Protein 3U80 (pdb70)

Structure (mmCIF, N/CA/C/O backbone):
data_3U80
#
_entry.id   3U80
#
_cell.length_a   44.004
_cell.length_b   72.684
_cell.length_c   81.713
_cell.angle_alpha   90.00
_cell.angle_beta   90.00
_cell.angle_gamma   90.00
#
_symmetry.space_group_name_H-M   'P 21 21 21'
#
loop_
_entity.id
_entity.type
_entity.pdbx_description
1 polymer '3-dehydroquinate dehydratase, type II'
2 water water
#
loop_
_atom_site.group_PDB
_atom_site.id
_atom_site.type_symbol
_atom_site.label_atom_id
_atom_site.label_alt_id
_atom_site.label_comp_id
_atom_site.label_asym_id
_atom_site.label_entity_id
_atom_site.label_seq_id
_atom_site.pdbx_PDB_ins_code
_atom_site.Cartn_x
_atom_site.Cartn_y
_atom_site.Cartn_z
_atom_site.occupancy
_atom_site.B_iso_or_equiv
_atom_site.auth_seq_id
_atom_site.auth_comp_id
_atom_site.auth_asym_id
_atom_site.auth_atom_id
_atom_site.pdbx_PDB_model_num
ATOM 1 N N . MET A 1 4 ? 16.599 60.840 18.331 1.00 43.35 1 MET A N 1
ATOM 2 C CA . MET A 1 4 ? 15.357 60.021 18.313 1.00 36.16 1 MET A CA 1
ATOM 3 C C . MET A 1 4 ? 14.382 60.585 17.271 1.00 33.90 1 MET A C 1
ATOM 4 O O . MET A 1 4 ? 13.980 61.739 17.348 1.00 37.58 1 MET A O 1
ATOM 9 N N . THR A 1 5 ? 14.007 59.759 16.301 1.00 27.33 2 THR A N 1
ATOM 10 C CA . THR A 1 5 ? 13.053 60.151 15.245 1.00 27.24 2 THR A CA 1
ATOM 11 C C . THR A 1 5 ? 11.613 59.824 15.712 1.00 24.14 2 THR A C 1
ATOM 12 O O . THR A 1 5 ? 11.328 58.715 16.149 1.00 24.21 2 THR A O 1
ATOM 16 N N . LYS A 1 6 ? 10.716 60.7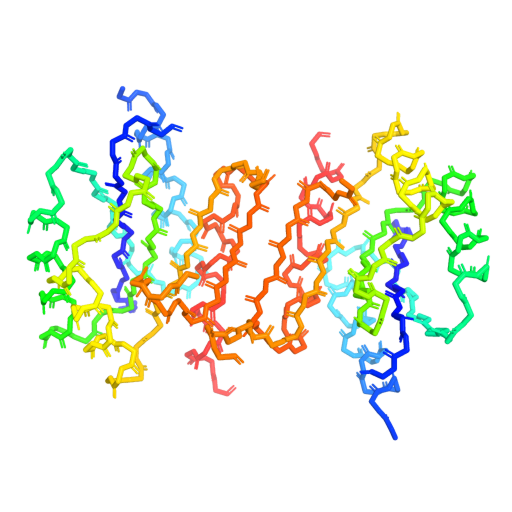95 15.622 1.00 24.24 3 LYS A N 1
ATOM 17 C CA . LYS A 1 6 ? 9.334 60.577 16.026 1.00 23.21 3 LYS A CA 1
ATOM 18 C C . LYS A 1 6 ? 8.596 59.714 14.997 1.00 20.99 3 LYS A C 1
ATOM 19 O O . LYS A 1 6 ? 8.683 59.954 13.806 1.00 21.36 3 LYS A O 1
ATOM 25 N N . VAL A 1 7 ? 7.862 58.726 15.503 1.00 19.99 4 VAL A N 1
ATOM 26 C CA . VAL A 1 7 ? 7.021 57.819 14.696 1.00 19.20 4 VAL A CA 1
ATOM 27 C C . VAL A 1 7 ? 5.683 57.689 15.402 1.00 19.34 4 VAL A C 1
ATOM 28 O O . VAL A 1 7 ? 5.638 57.616 16.637 1.00 20.39 4 VAL A O 1
ATOM 32 N N . ILE A 1 8 ? 4.588 57.719 14.638 1.00 17.91 5 ILE A N 1
ATOM 33 C CA A ILE A 1 8 ? 3.263 57.577 15.217 0.70 18.36 5 ILE A CA 1
ATOM 34 C CA B ILE A 1 8 ? 3.257 57.584 15.204 0.30 17.81 5 ILE A CA 1
ATOM 35 C C . ILE A 1 8 ? 2.643 56.241 14.799 1.00 17.88 5 ILE A C 1
ATOM 36 O O . ILE A 1 8 ? 2.727 55.829 13.636 1.00 18.32 5 ILE A O 1
ATOM 45 N N . VAL A 1 9 ? 2.057 55.554 15.772 1.00 17.40 6 VAL A N 1
ATOM 46 C CA . VAL A 1 9 ? 1.348 54.291 15.543 1.00 16.79 6 VAL A CA 1
ATOM 47 C C . VAL A 1 9 ? -0.120 54.626 15.745 1.00 17.99 6 VAL A C 1
ATOM 48 O O . VAL A 1 9 ? -0.513 55.117 16.806 1.00 19.63 6 VAL A O 1
ATOM 52 N N . VAL A 1 10 ? -0.914 54.429 14.705 1.00 16.80 7 VAL A N 1
ATOM 53 C CA . VAL A 1 10 ? -2.345 54.735 14.766 1.00 16.75 7 VAL A CA 1
ATOM 54 C C . VAL A 1 10 ? -3.173 53.448 14.560 1.00 17.23 7 VAL A C 1
ATOM 55 O O . VAL A 1 10 ? -2.947 52.648 13.651 1.00 17.20 7 VAL A O 1
ATOM 59 N N . ASN A 1 11 ? -4.136 53.243 15.456 1.00 17.55 8 ASN A N 1
ATOM 60 C CA . ASN A 1 11 ? -4.981 52.082 15.438 1.00 18.24 8 ASN A CA 1
ATOM 61 C C . ASN A 1 11 ? -6.445 52.447 15.335 1.00 17.99 8 ASN A C 1
ATOM 62 O O . ASN A 1 11 ? -6.887 53.450 15.897 1.00 18.92 8 ASN A O 1
ATOM 67 N N . GLY A 1 12 ? -7.168 51.629 14.587 1.00 18.35 9 GLY A N 1
ATOM 68 C CA . GLY A 1 12 ? -8.614 51.705 14.491 1.00 18.96 9 GLY A CA 1
ATOM 69 C C . GLY A 1 12 ? -9.246 51.038 15.702 1.00 21.87 9 GLY A C 1
ATOM 70 O O . GLY A 1 12 ? -8.576 50.655 16.652 1.00 22.71 9 GLY A O 1
ATOM 71 N N . PRO A 1 13 ? -10.550 50.861 15.650 1.00 24.67 10 PRO A N 1
ATOM 72 C CA . PRO A 1 13 ? -11.288 50.289 16.779 1.00 26.69 10 PRO A CA 1
ATOM 73 C C . PRO A 1 13 ? -11.186 48.779 16.926 1.00 25.92 10 PRO A C 1
ATOM 74 O O . PRO A 1 13 ? -10.958 48.074 15.945 1.00 26.29 10 PRO A O 1
ATOM 78 N N . ASN A 1 14 ? -11.337 48.299 18.164 1.00 28.29 11 ASN A N 1
ATOM 79 C CA . ASN A 1 14 ? -11.392 46.865 18.471 1.00 34.34 11 ASN A CA 1
ATOM 80 C C . ASN A 1 14 ? -10.194 46.023 18.029 1.00 35.29 11 ASN A C 1
ATOM 81 O O . ASN A 1 14 ? -10.355 45.099 17.227 1.00 35.34 11 ASN A O 1
ATOM 86 N N . LEU A 1 15 ? -9.010 46.333 18.560 1.00 36.92 12 LEU A N 1
ATOM 87 C CA . LEU A 1 15 ? -7.792 45.564 18.253 1.00 42.80 12 LEU A CA 1
ATOM 88 C C . LEU A 1 15 ? -7.967 44.077 18.567 1.00 45.75 12 LEU A C 1
ATOM 89 O O . LEU A 1 15 ? -7.634 43.225 17.743 1.00 45.86 12 LEU A O 1
ATOM 94 N N . ARG A 1 28 ? -8.639 48.193 27.433 1.00 46.45 25 ARG A N 1
ATOM 95 C CA . ARG A 1 28 ? -7.550 49.109 27.736 1.00 43.49 25 ARG A CA 1
ATOM 96 C C . ARG A 1 28 ? -6.223 48.402 27.948 1.00 40.95 25 ARG A C 1
ATOM 97 O O . ARG A 1 28 ? -5.178 48.923 27.562 1.00 36.55 25 ARG A O 1
ATOM 105 N N . GLN A 1 29 ? -6.268 47.250 28.615 1.00 45.68 26 GLN A N 1
ATOM 106 C CA . GLN A 1 29 ? -5.062 46.479 28.926 1.00 45.14 26 GLN A CA 1
ATOM 107 C C . GLN A 1 29 ? -4.218 46.179 27.699 1.00 40.04 26 GLN A C 1
ATOM 108 O O . GLN A 1 29 ? -2.998 46.332 27.749 1.00 37.06 26 GLN A O 1
ATOM 114 N N . ASP A 1 30 ? -4.866 45.750 26.615 1.00 38.94 27 ASP A N 1
ATOM 115 C CA . ASP A 1 30 ? -4.163 45.423 25.365 1.00 38.28 27 ASP A CA 1
ATOM 116 C C . ASP A 1 30 ? -3.498 46.643 24.763 1.00 32.30 27 ASP A C 1
ATOM 117 O O . ASP A 1 30 ? -2.339 46.574 24.345 1.00 30.13 27 ASP A O 1
ATOM 122 N N . LEU A 1 31 ? -4.228 47.755 24.696 1.00 29.73 28 LEU A N 1
ATOM 123 C CA . LEU A 1 31 ? -3.650 48.974 24.132 1.00 26.97 28 LEU A CA 1
ATOM 124 C C . LEU A 1 31 ? -2.502 49.455 25.024 1.00 26.48 28 LEU A C 1
ATOM 125 O O . LEU A 1 31 ? -1.479 49.926 24.528 1.00 24.02 28 LEU A O 1
ATOM 130 N N . ASP A 1 32 ? -2.673 49.377 26.352 1.00 26.47 29 ASP A N 1
ATOM 131 C CA . ASP A 1 32 ? -1.598 49.796 27.244 1.00 26.93 29 ASP A CA 1
ATOM 132 C C . ASP A 1 32 ? -0.330 48.958 27.018 1.00 25.50 29 ASP A C 1
ATOM 133 O O . ASP A 1 32 ? 0.780 49.476 27.049 1.00 25.64 29 ASP A O 1
ATOM 138 N N . THR A 1 33 ? -0.503 47.655 26.852 1.00 26.59 30 THR A N 1
ATOM 139 C CA . THR A 1 33 ? 0.616 46.751 26.597 1.00 26.73 30 THR A CA 1
ATOM 140 C C . THR A 1 33 ? 1.283 47.102 25.272 1.00 24.44 30 THR A C 1
ATOM 141 O O . THR A 1 33 ? 2.507 47.179 25.177 1.00 25.35 30 THR A O 1
ATOM 145 N N . LEU A 1 34 ? 0.470 47.330 24.256 1.00 25.35 31 LEU A N 1
ATOM 146 C CA . LEU A 1 34 ? 1.007 47.691 22.949 1.00 22.63 31 LEU A CA 1
ATOM 147 C C . LEU A 1 34 ? 1.791 48.987 23.045 1.00 22.59 31 LEU A C 1
ATOM 148 O O . LEU A 1 34 ? 2.869 49.128 22.472 1.00 21.81 31 LEU A O 1
ATOM 153 N N . ARG A 1 35 ? 1.242 49.966 23.755 1.00 21.95 32 ARG A N 1
ATOM 154 C CA . ARG A 1 35 ? 1.879 51.253 23.858 1.00 23.18 32 ARG A CA 1
ATOM 155 C C . ARG A 1 35 ? 3.262 51.137 24.507 1.00 22.82 32 ARG A C 1
ATOM 156 O O . ARG A 1 35 ? 4.224 51.749 24.032 1.00 24.00 32 ARG A O 1
ATOM 164 N N . LYS A 1 36 ? 3.347 50.398 25.604 1.00 24.78 33 LYS A N 1
ATOM 165 C CA . LYS A 1 36 ? 4.619 50.188 26.296 1.00 27.88 33 LYS A CA 1
ATOM 166 C C . LYS A 1 36 ? 5.619 49.463 25.421 1.00 27.01 33 LYS A C 1
ATOM 167 O O . LYS A 1 36 ? 6.768 49.880 25.319 1.00 29.62 33 LYS A O 1
ATOM 173 N N . LEU A 1 37 ? 5.174 48.398 24.776 1.00 25.84 34 LEU A N 1
ATOM 174 C CA . LEU A 1 37 ? 6.052 47.662 23.861 1.00 25.23 34 LEU A CA 1
ATOM 175 C C . LEU A 1 37 ? 6.574 48.554 22.748 1.00 24.34 34 LEU A C 1
ATOM 176 O O . LEU A 1 37 ? 7.756 48.535 22.442 1.00 26.15 34 LEU A O 1
ATOM 181 N N . CYS A 1 38 ? 5.698 49.322 22.104 1.00 23.46 35 CYS A N 1
ATOM 182 C CA . CYS A 1 38 ? 6.138 50.204 21.011 1.00 23.58 35 CYS A CA 1
ATOM 183 C C . CYS A 1 38 ? 7.131 51.244 21.514 1.00 24.05 35 CYS A C 1
ATOM 184 O O . CYS A 1 38 ? 8.108 51.570 20.840 1.00 26.00 35 CYS A O 1
ATOM 187 N N . ALA A 1 39 ? 6.859 51.808 22.686 1.00 26.89 36 ALA A N 1
ATOM 188 C CA . ALA A 1 39 ? 7.777 52.768 23.258 1.00 28.04 36 ALA A CA 1
ATOM 189 C C . ALA A 1 39 ? 9.182 52.160 23.443 1.00 27.10 36 ALA A C 1
ATOM 190 O O . ALA A 1 39 ? 10.186 52.769 23.032 1.00 27.82 36 ALA A O 1
ATOM 192 N N . GLU A 1 40 ? 9.259 50.961 24.017 1.00 27.78 37 GLU A N 1
ATOM 193 C CA . GLU A 1 40 ? 10.553 50.316 24.276 1.00 29.32 37 GLU A CA 1
ATOM 194 C C . GLU A 1 40 ? 11.234 49.853 22.994 1.00 27.21 37 GLU A C 1
ATOM 195 O O . GLU A 1 40 ? 12.444 50.053 22.816 1.00 27.40 37 GLU A O 1
ATOM 201 N N . TRP A 1 41 ? 10.477 49.215 22.106 1.00 25.61 38 TRP A N 1
ATOM 202 C CA . TRP A 1 41 ? 11.044 48.808 20.830 1.00 24.52 38 TRP A CA 1
ATOM 203 C C . TRP A 1 41 ? 11.591 49.996 20.089 1.00 24.25 38 TRP A C 1
ATOM 204 O O . TRP A 1 41 ? 12.649 49.930 19.467 1.00 24.04 38 TRP A O 1
ATOM 215 N N . GLY A 1 42 ? 10.843 51.089 20.090 1.00 24.67 39 GLY A N 1
ATOM 216 C CA . GLY A 1 42 ? 11.261 52.304 19.407 1.00 27.00 39 GLY A CA 1
ATOM 217 C C . GLY A 1 42 ? 12.562 52.822 19.985 1.00 28.60 39 GLY A C 1
ATOM 218 O O . GLY A 1 42 ? 13.499 53.092 19.247 1.00 28.35 39 GLY A O 1
ATOM 219 N N . LYS A 1 43 ? 12.631 52.911 21.311 1.00 30.34 40 LYS A N 1
ATOM 220 C CA . LYS A 1 43 ? 13.832 53.394 21.993 1.00 32.75 40 LYS A CA 1
ATOM 221 C C . LYS A 1 43 ? 15.078 52.621 21.535 1.00 30.59 40 LYS A C 1
ATOM 222 O O . LYS A 1 43 ? 16.097 53.221 21.183 1.00 31.51 40 LYS A O 1
ATOM 228 N N . ASP A 1 44 ? 14.982 51.295 21.492 1.00 30.57 41 ASP A N 1
ATOM 229 C CA . ASP A 1 44 ? 16.114 50.473 21.069 1.00 30.90 41 ASP A CA 1
ATOM 230 C C . ASP A 1 44 ? 16.527 50.736 19.617 1.00 29.83 41 ASP A C 1
ATOM 231 O O . ASP A 1 44 ? 17.657 50.454 19.243 1.00 31.95 41 ASP A O 1
ATOM 236 N N . LEU A 1 45 ? 15.614 51.285 18.815 1.00 26.73 42 LEU A N 1
ATOM 237 C CA . LEU A 1 45 ? 15.877 51.582 17.407 1.00 26.08 42 LEU A CA 1
ATOM 238 C C . LEU A 1 45 ? 16.100 53.069 17.129 1.00 25.83 42 LEU A C 1
ATOM 239 O O . LEU A 1 45 ? 16.194 53.484 15.967 1.00 28.32 42 LEU A O 1
ATOM 244 N N . GLY A 1 46 ? 16.169 53.883 18.179 1.00 25.99 43 GLY A N 1
ATOM 245 C CA . GLY A 1 46 ? 16.341 55.328 18.024 1.00 25.69 43 GLY A CA 1
ATOM 246 C C . GLY A 1 46 ? 15.099 56.044 17.526 1.00 25.02 43 GLY A C 1
ATOM 247 O O . GLY A 1 46 ? 15.187 57.033 16.808 1.00 27.38 43 GLY A O 1
ATOM 248 N N . LEU A 1 47 ? 13.942 55.530 17.925 1.00 23.67 44 LEU A N 1
ATOM 249 C CA . LEU A 1 47 ? 12.670 56.088 17.517 1.00 23.13 44 LEU A CA 1
ATOM 250 C C . LEU A 1 47 ? 11.874 56.490 18.751 1.00 23.01 44 LEU A C 1
ATOM 251 O O . LEU A 1 47 ? 11.850 55.736 19.724 1.00 25.99 44 LEU A O 1
ATOM 256 N N . GLU A 1 48 ? 11.227 57.651 18.696 1.00 23.38 45 GLU A N 1
ATOM 257 C CA . GLU A 1 48 ? 10.332 58.102 19.760 1.00 24.78 45 GLU A CA 1
ATOM 258 C C . GLU A 1 48 ? 8.931 57.761 19.257 1.00 21.76 45 GLU A C 1
ATOM 259 O O . GLU A 1 48 ? 8.418 58.453 18.381 1.00 23.15 45 GLU A O 1
ATOM 265 N N . VAL A 1 49 ? 8.328 56.726 19.838 1.00 21.73 46 VAL A N 1
ATOM 266 C CA . VAL A 1 49 ? 7.050 56.202 19.328 1.00 22.11 46 VAL A CA 1
ATOM 267 C C . VAL A 1 49 ? 5.855 56.485 20.202 1.00 23.29 46 VAL A C 1
ATOM 268 O O . VAL A 1 49 ? 5.859 56.133 21.383 1.00 26.46 46 VAL A O 1
ATOM 272 N N . GLU A 1 50 ? 4.839 57.104 19.605 1.00 21.92 47 GLU A N 1
ATOM 273 C CA . GLU A 1 50 ? 3.579 57.392 20.278 1.00 24.45 47 GLU A CA 1
ATOM 274 C C . GLU A 1 50 ? 2.526 56.462 19.692 1.00 23.61 47 GLU A C 1
ATOM 275 O O . GLU A 1 50 ? 2.517 56.229 18.482 1.00 24.21 47 GLU A O 1
ATOM 281 N N . VAL A 1 51 ? 1.635 55.963 20.534 1.00 21.43 48 VAL A N 1
ATOM 282 C CA . VAL A 1 51 ? 0.576 55.050 20.091 1.00 20.91 48 VAL A CA 1
ATOM 283 C C . VAL A 1 51 ? -0.787 55.658 20.408 1.00 22.39 48 VAL A C 1
ATOM 284 O O . VAL A 1 51 ? -1.041 56.081 21.541 1.00 22.28 48 VAL A O 1
ATOM 288 N N . ARG A 1 52 ? -1.632 55.729 19.388 1.00 21.40 49 ARG A N 1
ATOM 289 C CA A ARG A 1 52 ? -2.970 56.271 19.521 0.70 23.93 49 ARG A CA 1
ATOM 290 C CA B ARG A 1 52 ? -2.974 56.286 19.502 0.30 22.38 49 ARG A CA 1
ATOM 291 C C . ARG A 1 52 ? -4.002 55.309 18.948 1.00 23.18 49 ARG A C 1
ATOM 292 O O . ARG A 1 52 ? -3.680 54.452 18.095 1.00 22.03 49 ARG A O 1
ATOM 307 N N . GLN A 1 53 ? -5.234 55.430 19.440 1.00 20.55 50 GLN A N 1
ATOM 308 C CA A GLN A 1 53 ? -6.344 54.620 18.949 0.70 19.38 50 GLN A CA 1
ATOM 309 C CA B GLN A 1 53 ? -6.340 54.613 18.963 0.30 19.45 50 GLN A CA 1
ATOM 310 C C . GLN A 1 53 ? -7.583 55.479 18.817 1.00 19.64 50 GLN A C 1
ATOM 311 O O . GLN A 1 53 ? -7.811 56.396 19.640 1.00 21.70 50 GLN A O 1
ATOM 322 N N . THR A 1 54 ? -8.360 55.210 17.775 1.00 19.30 51 THR A N 1
ATOM 323 C CA . THR A 1 54 ? -9.620 55.907 17.531 1.00 19.35 51 THR A CA 1
ATOM 324 C C . THR A 1 54 ? -10.676 55.015 16.912 1.00 21.38 51 THR A C 1
ATOM 325 O O . THR A 1 54 ? -10.353 54.058 16.179 1.00 21.74 51 THR A O 1
ATOM 329 N N A ASP A 1 55 ? -11.937 55.312 17.215 0.50 22.78 52 ASP A N 1
ATOM 330 N N B ASP A 1 55 ? -11.943 55.313 17.200 0.50 23.49 52 ASP A N 1
ATOM 331 C CA A ASP A 1 55 ? -13.052 54.612 16.605 0.50 24.38 52 ASP A CA 1
ATOM 332 C CA B ASP A 1 55 ? -13.046 54.600 16.570 0.50 25.64 52 ASP A CA 1
ATOM 333 C C A ASP A 1 55 ? -13.591 55.429 15.419 0.50 24.22 52 ASP A C 1
ATOM 334 C C B ASP A 1 55 ? -13.613 55.445 15.424 0.50 24.97 52 ASP A C 1
ATOM 335 O O A ASP A 1 55 ? -14.501 54.985 14.718 0.50 25.47 52 ASP A O 1
ATOM 336 O O B ASP A 1 55 ? -14.572 55.044 14.763 0.50 26.05 52 ASP A O 1
ATOM 345 N N . ASP A 1 56 ? -13.023 56.615 15.195 1.00 23.12 53 ASP A N 1
ATOM 346 C CA . ASP A 1 56 ? -13.489 57.535 14.159 1.00 24.49 53 ASP A CA 1
ATOM 347 C C . ASP A 1 56 ? -12.480 57.665 13.038 1.00 22.25 53 ASP A C 1
ATOM 348 O O . ASP A 1 56 ? -11.408 58.212 13.223 1.00 20.80 53 ASP A O 1
ATOM 353 N N . GLU A 1 57 ? -12.854 57.221 11.851 1.00 21.12 54 GLU A N 1
ATOM 354 C CA A GLU A 1 57 ? -11.937 57.270 10.717 0.50 20.89 54 GLU A CA 1
ATOM 355 C CA B GLU A 1 57 ? -11.936 57.243 10.724 0.50 21.12 54 GLU A CA 1
ATOM 356 C C . GLU A 1 57 ? -11.502 58.697 10.378 1.00 20.31 54 GLU A C 1
ATOM 357 O O . GLU A 1 57 ? -10.353 58.929 9.976 1.00 19.15 54 GLU A O 1
ATOM 368 N N . ALA A 1 58 ? -12.387 59.669 10.573 1.00 20.15 55 ALA A N 1
ATOM 369 C CA . ALA A 1 58 ? -12.055 61.064 10.311 1.00 19.76 55 ALA A CA 1
ATOM 370 C C . ALA A 1 58 ? -10.924 61.532 11.226 1.00 19.08 55 ALA A C 1
ATOM 371 O O . ALA A 1 58 ? -10.128 62.350 10.821 1.00 19.73 55 ALA A O 1
ATOM 373 N N . GLU A 1 59 ? -10.857 61.010 12.459 1.00 20.44 56 GLU A N 1
ATOM 374 C CA . GLU A 1 59 ? -9.762 61.347 13.382 1.00 19.86 56 GLU A CA 1
ATOM 375 C C . GLU A 1 59 ? -8.464 60.723 12.881 1.00 17.93 56 GLU A C 1
ATOM 376 O O . GLU A 1 59 ? -7.406 61.357 12.943 1.00 19.13 56 GLU A O 1
ATOM 382 N N . MET A 1 60 ? -8.539 59.495 12.357 1.00 18.11 57 MET A N 1
ATOM 383 C CA A MET A 1 60 ? -7.335 58.874 11.812 0.50 17.12 57 MET A CA 1
ATOM 384 C CA B MET A 1 60 ? -7.381 58.840 11.770 0.50 19.07 57 MET A CA 1
ATOM 385 C C . MET A 1 60 ? -6.854 59.705 10.617 1.00 17.48 57 MET A C 1
ATOM 386 O O . MET A 1 60 ? -5.671 59.896 10.450 1.00 17.33 57 MET A O 1
ATOM 395 N N . VAL A 1 61 ? -7.773 60.216 9.803 1.00 17.76 58 VAL A N 1
ATOM 396 C CA . VAL A 1 61 ? -7.402 61.087 8.692 1.00 18.11 58 VAL A CA 1
ATOM 397 C C . VAL A 1 61 ? -6.678 62.331 9.198 1.00 18.30 58 VAL A C 1
ATOM 398 O O . VAL A 1 61 ? -5.621 62.694 8.674 1.00 18.28 58 VAL A O 1
ATOM 402 N N . ARG A 1 62 ? -7.203 62.947 10.264 1.00 17.42 59 ARG A N 1
ATOM 403 C CA . ARG A 1 62 ? -6.548 64.117 10.850 1.00 19.45 59 ARG A CA 1
ATOM 404 C C . ARG A 1 62 ? -5.138 63.760 11.296 1.00 17.88 59 ARG A C 1
ATOM 405 O O . ARG A 1 62 ? -4.194 64.513 11.067 1.00 18.25 59 ARG A O 1
ATOM 413 N N . TRP A 1 63 ? -4.964 62.609 11.946 1.00 17.62 60 TRP A N 1
ATOM 414 C CA . TRP A 1 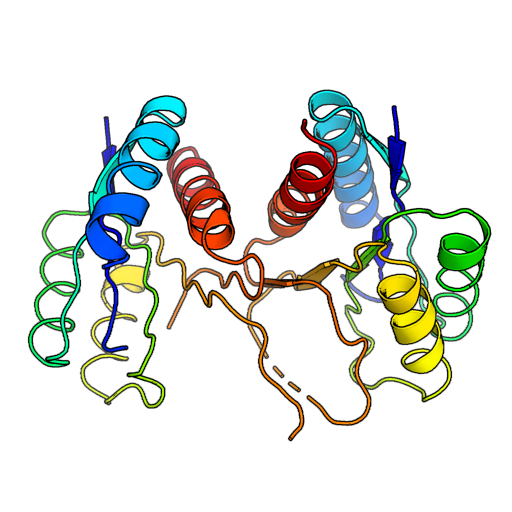63 ? -3.620 62.196 12.363 1.00 17.35 60 TRP A CA 1
ATOM 415 C C . TRP A 1 63 ? -2.667 61.999 11.206 1.00 16.57 60 TRP A C 1
ATOM 416 O O . TRP A 1 63 ? -1.483 62.305 11.305 1.00 18.16 60 TRP A O 1
ATOM 427 N N . MET A 1 64 ? -3.167 61.450 10.099 1.00 16.92 61 MET A N 1
ATOM 428 C CA A MET A 1 64 ? -2.324 61.250 8.914 0.70 17.09 61 MET A CA 1
ATOM 429 C CA B MET A 1 64 ? -2.365 61.246 8.884 0.30 16.54 61 MET A CA 1
ATOM 430 C C . MET A 1 64 ? -1.948 62.578 8.264 1.00 15.75 61 MET A C 1
ATOM 431 O O . MET A 1 64 ? -0.858 62.732 7.767 1.00 16.96 61 MET A O 1
ATOM 440 N N . HIS A 1 65 ? -2.866 63.540 8.289 1.00 16.30 62 HIS A N 1
ATOM 441 C CA . HIS A 1 65 ? -2.561 64.873 7.796 1.00 16.73 62 HIS A CA 1
ATOM 442 C C . HIS A 1 65 ? -1.449 65.465 8.650 1.00 17.18 62 HIS A C 1
ATOM 443 O O . HIS A 1 65 ? -0.476 66.027 8.127 1.00 18.64 62 HIS A O 1
ATOM 450 N N . GLN A 1 66 ? -1.578 65.343 9.976 1.00 18.59 63 GLN A N 1
ATOM 451 C CA . GLN A 1 66 ? -0.567 65.856 10.888 1.00 20.83 63 GLN A CA 1
ATOM 452 C C . GLN A 1 66 ? 0.796 65.193 10.623 1.00 19.45 63 GLN A C 1
ATOM 453 O O . GLN A 1 66 ? 1.832 65.847 10.632 1.00 19.79 63 GLN A O 1
ATOM 459 N N . ALA A 1 67 ? 0.777 63.887 10.370 1.00 17.71 64 ALA A N 1
ATOM 460 C CA . ALA A 1 67 ? 1.990 63.152 10.067 1.00 17.97 64 ALA A CA 1
ATOM 461 C C . ALA A 1 67 ? 2.626 63.677 8.787 1.00 17.75 64 ALA A C 1
ATOM 462 O O . ALA A 1 67 ? 3.830 63.851 8.722 1.00 19.40 64 ALA A O 1
ATOM 464 N N . ALA A 1 68 ? 1.830 63.927 7.757 1.00 18.42 65 ALA A N 1
ATOM 465 C CA . ALA A 1 68 ? 2.380 64.511 6.528 1.00 18.85 65 ALA A CA 1
ATOM 466 C C . ALA A 1 68 ? 2.977 65.905 6.792 1.00 20.97 65 ALA A C 1
ATOM 467 O O . ALA A 1 68 ? 4.057 66.227 6.275 1.00 22.44 65 ALA A O 1
ATOM 469 N N . ASP A 1 69 ? 2.291 66.695 7.621 1.00 21.69 66 ASP A N 1
ATOM 470 C CA . ASP A 1 69 ? 2.722 68.070 7.939 1.00 23.48 66 ASP A CA 1
ATOM 471 C C . ASP A 1 69 ? 4.042 68.061 8.699 1.00 24.22 66 ASP A C 1
ATOM 472 O O . ASP A 1 69 ? 4.975 68.827 8.360 1.00 25.17 66 ASP A O 1
ATOM 477 N N . GLU A 1 70 ? 4.121 67.176 9.701 1.00 22.72 67 GLU A N 1
ATOM 478 C CA . GLU A 1 70 ? 5.290 67.074 10.611 1.00 23.01 67 GLU A CA 1
ATOM 479 C C . GLU A 1 70 ? 6.421 66.150 10.122 1.00 22.68 67 GLU A C 1
ATOM 480 O O . GLU A 1 70 ? 7.489 66.075 10.753 1.00 22.89 67 GLU A O 1
ATOM 486 N N . LYS A 1 71 ? 6.189 65.463 8.997 1.00 21.40 68 LYS A N 1
ATOM 487 C CA . LYS A 1 71 ? 7.144 64.527 8.414 1.00 21.66 68 LYS A CA 1
ATOM 488 C C . LYS A 1 71 ? 7.417 63.361 9.364 1.00 19.52 68 LYS A C 1
ATOM 489 O O . LYS A 1 71 ? 8.571 63.001 9.621 1.00 21.05 68 LYS A O 1
ATOM 495 N N . THR A 1 72 ? 6.349 62.762 9.876 1.00 18.91 69 THR A N 1
ATOM 496 C CA A THR A 1 72 ? 6.432 61.662 10.810 0.70 18.91 69 THR A CA 1
ATOM 497 C CA B THR A 1 72 ? 6.509 61.623 10.792 0.30 17.78 69 THR A CA 1
ATOM 498 C C . THR A 1 72 ? 6.068 60.317 10.168 1.00 18.57 69 THR A C 1
ATOM 499 O O . THR A 1 72 ? 4.958 60.198 9.646 1.00 18.79 69 THR A O 1
ATOM 506 N N . PRO A 1 73 ? 6.985 59.323 10.180 1.00 17.21 70 PRO A N 1
ATOM 507 C CA . PRO A 1 73 ? 6.599 58.009 9.690 1.00 16.49 70 PRO A CA 1
ATOM 508 C C . PRO A 1 73 ? 5.406 57.502 10.487 1.00 16.52 70 PRO A C 1
ATOM 509 O O . PRO A 1 73 ? 5.254 57.815 11.692 1.00 17.12 70 PRO A O 1
ATOM 513 N N . VAL A 1 74 ? 4.575 56.711 9.817 1.00 15.08 71 VAL A N 1
ATOM 514 C CA . VAL A 1 74 ? 3.335 56.164 10.360 1.00 15.14 71 VAL A CA 1
ATOM 515 C C . VAL A 1 74 ? 3.288 54.644 10.320 1.00 16.14 71 VAL A C 1
ATOM 516 O O . VAL A 1 74 ? 3.723 54.015 9.332 1.00 16.41 71 VAL A O 1
ATOM 520 N N . VAL A 1 75 ? 2.816 54.055 11.411 1.00 15.72 72 VAL A N 1
ATOM 521 C CA . VAL A 1 75 ? 2.496 52.635 11.442 1.00 15.58 72 VAL A CA 1
ATOM 522 C C . VAL A 1 75 ? 0.987 52.601 11.690 1.00 16.74 72 VAL A C 1
ATOM 523 O O . VAL A 1 75 ? 0.510 53.169 12.675 1.00 18.98 72 VAL A O 1
ATOM 527 N N . MET A 1 76 ? 0.241 51.968 10.803 1.00 15.19 73 MET A N 1
ATOM 528 C CA . MET A 1 76 ? -1.231 51.937 10.911 1.00 16.44 73 MET A CA 1
ATOM 529 C C . MET A 1 76 ? -1.796 50.532 11.004 1.00 17.14 73 MET A C 1
ATOM 530 O O . MET A 1 76 ? -1.438 49.663 10.217 1.00 16.13 73 MET A O 1
ATOM 535 N N . ASN A 1 77 ? -2.647 50.297 12.012 1.00 16.74 74 ASN A N 1
ATOM 536 C CA . ASN A 1 77 ? -3.429 49.081 12.086 1.00 17.31 74 ASN A CA 1
ATOM 537 C C . ASN A 1 77 ? -4.872 49.522 11.954 1.00 18.82 74 ASN A C 1
ATOM 538 O O . ASN A 1 77 ? -5.433 50.098 12.880 1.00 17.57 74 ASN A O 1
ATOM 543 N N . PRO A 1 78 ? -5.490 49.297 10.802 1.00 18.57 75 PRO A N 1
ATOM 544 C CA . PRO A 1 78 ? -6.886 49.770 10.615 1.00 19.74 75 PRO A CA 1
ATOM 545 C C . PRO A 1 78 ? -7.897 49.021 11.499 1.00 19.98 75 PRO A C 1
ATOM 546 O O . PRO A 1 78 ? -9.017 49.511 11.715 1.00 19.53 75 PRO A O 1
ATOM 550 N N . ALA A 1 79 ? -7.497 47.862 12.005 1.00 19.80 76 ALA A N 1
ATOM 551 C CA . ALA A 1 79 ? -8.296 47.108 12.971 1.00 21.05 76 ALA A CA 1
ATOM 552 C C . ALA A 1 79 ? -9.703 46.896 12.437 1.00 23.00 76 ALA A C 1
ATOM 553 O O . ALA A 1 79 ? -9.855 46.405 11.314 1.00 24.87 76 ALA A O 1
ATOM 555 N N . ALA A 1 80 ? -10.726 47.297 13.191 1.00 23.88 77 ALA A N 1
ATOM 556 C CA . ALA A 1 80 ? -12.094 47.036 12.776 1.00 27.79 77 ALA A CA 1
ATOM 557 C C . ALA A 1 80 ? -12.618 47.924 11.649 1.00 27.79 77 ALA A C 1
ATOM 558 O O . ALA A 1 80 ? -13.784 47.755 11.244 1.00 30.73 77 ALA A O 1
ATOM 560 N N . PHE A 1 81 ? -11.816 48.892 11.179 1.00 26.10 78 PHE A N 1
ATOM 561 C CA . PHE A 1 81 ? -12.172 49.662 9.994 1.00 30.38 78 PHE A CA 1
ATOM 562 C C . PHE A 1 81 ? -11.919 48.707 8.841 1.00 35.73 78 PHE A C 1
ATOM 563 O O . PHE A 1 81 ? -10.757 48.440 8.484 1.00 40.20 78 PHE A O 1
ATOM 571 N N . THR A 1 82 ? -12.995 48.212 8.261 1.00 33.69 79 THR A N 1
ATOM 572 C CA . THR A 1 82 ? -12.922 47.263 7.148 1.00 36.67 79 THR A CA 1
ATOM 573 C C . THR A 1 82 ? -12.921 47.960 5.777 1.00 34.75 79 THR A C 1
ATOM 574 O O . THR A 1 82 ? -12.354 47.435 4.809 1.00 36.47 79 THR A O 1
ATOM 578 N N . HIS A 1 83 ? -13.560 49.123 5.678 1.00 29.20 80 HIS A N 1
ATOM 579 C CA . HIS A 1 83 ? -13.475 49.862 4.426 1.00 25.76 80 HIS A CA 1
ATOM 580 C C . HIS A 1 83 ? -13.033 51.268 4.704 1.00 21.98 80 HIS A C 1
ATOM 581 O O . HIS A 1 83 ? -13.184 51.804 5.810 1.00 22.52 80 HIS A O 1
ATOM 588 N N . TYR A 1 84 ? -12.460 51.863 3.681 1.00 19.99 81 TYR A N 1
ATOM 589 C CA . TYR A 1 84 ? -11.823 53.143 3.799 1.00 20.64 81 TYR A CA 1
ATOM 590 C C . TYR A 1 84 ? -12.514 54.229 2.996 1.00 18.91 81 TYR A C 1
ATOM 591 O O . TYR A 1 84 ? -13.030 53.975 1.927 1.00 18.90 81 TYR A O 1
ATOM 600 N N . SER A 1 85 ? -12.486 55.433 3.536 1.00 16.53 82 SER A N 1
ATOM 601 C CA . SER A 1 85 ? -12.990 56.605 2.849 1.00 16.05 82 SER A CA 1
ATOM 602 C C . SER A 1 85 ? -11.951 57.106 1.843 1.00 15.39 82 SER A C 1
ATOM 603 O O . SER A 1 85 ? -10.741 56.817 1.952 1.00 15.50 82 SER A O 1
ATOM 606 N N . TYR A 1 86 ? -12.408 57.869 0.842 1.00 14.58 83 TYR A N 1
ATOM 607 C CA . TYR A 1 86 ? -11.472 58.508 -0.056 1.00 14.32 83 TYR A CA 1
ATOM 608 C C . TYR A 1 86 ? -10.553 59.448 0.751 1.00 14.29 83 TYR A C 1
ATOM 609 O O . TYR A 1 86 ? -9.331 59.536 0.468 1.00 14.36 83 TYR A O 1
ATOM 618 N N . ALA A 1 87 ? -11.094 60.138 1.751 1.00 14.60 84 ALA A N 1
ATOM 619 C CA . ALA A 1 87 ? -10.266 61.016 2.566 1.00 14.21 84 ALA A CA 1
ATOM 620 C C . ALA A 1 87 ? -9.112 60.268 3.221 1.00 14.38 84 ALA A C 1
ATOM 621 O O . ALA A 1 87 ? -8.000 60.800 3.281 1.00 15.82 84 ALA A O 1
ATOM 623 N N . LEU A 1 88 ? -9.352 59.054 3.706 1.00 14.99 85 LEU A N 1
ATOM 624 C CA A LEU A 1 88 ? -8.275 58.246 4.301 0.50 15.26 85 LEU A CA 1
ATOM 625 C CA B LEU A 1 88 ? -8.256 58.278 4.309 0.50 14.96 85 LEU A CA 1
ATOM 626 C C . LEU A 1 88 ? -7.257 57.849 3.242 1.00 15.18 85 LEU A C 1
ATOM 627 O O . LEU A 1 88 ? -6.034 57.964 3.452 1.00 15.11 85 LEU A O 1
ATOM 636 N N . ALA A 1 89 ? -7.735 57.369 2.092 1.00 13.97 86 ALA A N 1
ATOM 637 C CA . ALA A 1 89 ? -6.837 56.977 1.019 1.00 15.11 86 ALA A CA 1
ATOM 638 C C . ALA A 1 89 ? -5.949 58.160 0.574 1.00 14.49 86 ALA A C 1
ATOM 639 O O . ALA A 1 89 ? -4.740 58.044 0.391 1.00 15.24 86 ALA A O 1
ATOM 641 N N . ASP A 1 90 ? -6.568 59.315 0.428 1.00 14.18 87 ASP A N 1
ATOM 642 C CA . ASP A 1 90 ? -5.868 60.525 0.053 1.00 14.50 87 ASP A CA 1
ATOM 643 C C . ASP A 1 90 ? -4.821 60.899 1.088 1.00 14.15 87 ASP A C 1
ATOM 644 O O . ASP A 1 90 ? -3.705 61.263 0.750 1.00 15.15 87 ASP A O 1
ATOM 649 N N . ALA A 1 91 ? -5.176 60.821 2.359 1.00 15.14 88 ALA A N 1
ATOM 650 C CA . ALA A 1 91 ? -4.232 61.162 3.430 1.00 14.56 88 ALA A CA 1
ATOM 651 C C . ALA A 1 91 ? -3.039 60.213 3.375 1.00 14.62 88 ALA A C 1
ATOM 652 O O . ALA A 1 91 ? -1.890 60.627 3.573 1.00 15.30 88 ALA A O 1
ATOM 654 N N . ALA A 1 92 ? -3.296 58.946 3.116 1.00 14.34 89 ALA A N 1
ATOM 655 C CA . ALA A 1 92 ? -2.234 57.944 3.004 1.00 14.64 89 ALA A CA 1
ATOM 656 C C . ALA A 1 92 ? -1.322 58.259 1.818 1.00 15.58 89 ALA A C 1
ATOM 657 O O . ALA A 1 92 ? -0.074 58.186 1.946 1.00 15.55 89 ALA A O 1
ATOM 659 N N . HIS A 1 93 ? -1.905 58.597 0.661 1.00 16.23 90 HIS A N 1
ATOM 660 C CA . HIS A 1 93 ? -1.093 58.968 -0.506 1.00 16.65 90 HIS A CA 1
ATOM 661 C C . HIS A 1 93 ? -0.237 60.152 -0.175 1.00 16.21 90 HIS A C 1
ATOM 662 O O . HIS A 1 93 ? 0.931 60.210 -0.573 1.00 17.38 90 HIS A O 1
ATOM 669 N N . MET A 1 94 ? -0.767 61.125 0.565 1.00 16.17 91 MET A N 1
ATOM 670 C CA . MET A 1 94 ? 0.046 62.301 0.870 1.00 16.12 91 MET A CA 1
ATOM 671 C C . MET A 1 94 ? 1.271 61.919 1.698 1.00 16.64 91 MET A C 1
ATOM 672 O O . MET A 1 94 ? 2.341 62.479 1.491 1.00 18.10 91 MET A O 1
ATOM 677 N N . VAL A 1 95 ? 1.095 60.995 2.643 1.00 15.45 92 VAL A N 1
ATOM 678 C CA . VAL A 1 95 ? 2.203 60.538 3.504 1.00 15.00 92 VAL A CA 1
ATOM 679 C C . VAL A 1 95 ? 3.281 59.854 2.641 1.00 15.44 92 VAL A C 1
ATOM 680 O O . VAL A 1 95 ? 4.473 60.235 2.684 1.00 16.07 92 VAL A O 1
ATOM 684 N N . ILE A 1 96 ? 2.887 58.869 1.853 1.00 16.36 93 ILE A N 1
ATOM 685 C CA . ILE A 1 96 ? 3.882 58.146 1.052 1.00 16.90 93 ILE A CA 1
ATOM 686 C C . ILE A 1 96 ? 4.492 59.020 -0.048 1.00 16.46 93 ILE A C 1
ATOM 687 O O . ILE A 1 96 ? 5.670 58.843 -0.384 1.00 16.21 93 ILE A O 1
ATOM 692 N N . ASP A 1 97 ? 3.733 59.986 -0.574 1.00 16.50 94 ASP A N 1
ATOM 693 C CA . ASP A 1 97 ? 4.275 60.879 -1.597 1.00 17.04 94 ASP A CA 1
ATOM 694 C C . ASP A 1 97 ? 5.380 61.799 -1.047 1.00 18.44 94 ASP A C 1
ATOM 695 O O . ASP A 1 97 ? 6.186 62.330 -1.826 1.00 20.46 94 ASP A O 1
ATOM 700 N N . GLU A 1 98 ? 5.393 62.018 0.270 1.00 17.37 95 GLU A N 1
ATOM 701 C CA . GLU A 1 98 ? 6.459 62.758 0.962 1.00 18.33 95 GLU A CA 1
ATOM 702 C C . GLU A 1 98 ? 7.650 61.836 1.321 1.00 16.81 95 GLU A C 1
ATOM 703 O O . GLU A 1 98 ? 8.559 62.240 2.038 1.00 17.60 95 GLU A O 1
ATOM 709 N N . ASN A 1 99 ? 7.660 60.612 0.789 1.00 17.43 96 ASN A N 1
ATOM 710 C CA . ASN A 1 99 ? 8.690 59.610 1.106 1.00 17.30 96 ASN A CA 1
ATOM 711 C C . ASN A 1 99 ? 8.750 59.281 2.592 1.00 17.56 96 ASN A C 1
ATOM 712 O O . ASN A 1 99 ? 9.810 59.027 3.168 1.00 17.91 96 ASN A O 1
ATOM 717 N N . LEU A 1 100 ? 7.582 59.306 3.211 1.00 16.33 97 LEU A N 1
ATOM 718 C CA . LEU A 1 100 ? 7.411 58.884 4.600 1.00 15.87 97 LEU A CA 1
ATOM 719 C C . LEU A 1 100 ? 6.811 57.480 4.581 1.00 16.96 97 LEU A C 1
ATOM 720 O O . LEU A 1 100 ? 5.863 57.214 3.840 1.00 17.60 97 LEU A O 1
ATOM 725 N N . PRO A 1 101 ? 7.359 56.557 5.374 1.00 16.33 98 PRO A N 1
ATOM 726 C CA . PRO A 1 101 ? 6.735 55.248 5.408 1.00 16.39 98 PRO A CA 1
ATOM 727 C C . PRO A 1 101 ? 5.381 55.241 6.074 1.00 15.93 98 PRO A C 1
ATOM 728 O O . PRO A 1 101 ? 5.164 55.996 7.030 1.00 16.71 98 PRO A O 1
ATOM 732 N N . LEU A 1 102 ? 4.472 54.471 5.486 1.00 14.64 99 LEU A N 1
ATOM 733 C CA A LEU A 1 102 ? 3.152 54.194 6.034 0.50 15.60 99 LEU A CA 1
ATOM 734 C CA B LEU A 1 102 ? 3.168 54.202 6.070 0.50 14.69 99 LEU A CA 1
ATOM 735 C C . LEU A 1 102 ? 3.133 52.671 6.106 1.00 15.18 99 LEU A C 1
ATOM 736 O O . LEU A 1 102 ? 2.852 51.986 5.098 1.00 14.50 99 LEU A O 1
ATOM 745 N N . MET A 1 103 ? 3.450 52.133 7.274 1.00 14.06 100 MET A N 1
ATOM 746 C CA . MET A 1 103 ? 3.513 50.688 7.424 1.00 15.12 100 MET A CA 1
ATOM 747 C C . MET A 1 103 ? 2.174 50.197 7.874 1.00 16.83 100 MET A C 1
ATOM 748 O O . MET A 1 103 ? 1.596 50.793 8.781 1.00 18.87 100 MET A O 1
ATOM 753 N N . GLU A 1 104 ? 1.688 49.116 7.293 1.00 14.74 101 GLU A N 1
ATOM 754 C CA . GLU A 1 104 ? 0.393 48.583 7.704 1.00 15.86 101 GLU A CA 1
ATOM 755 C C . GLU A 1 104 ? 0.616 47.284 8.476 1.00 16.02 101 GLU A C 1
ATOM 756 O O . GLU A 1 104 ? 1.367 46.413 8.045 1.00 16.19 101 GLU A O 1
ATOM 762 N N . VAL A 1 105 ? -0.022 47.174 9.642 1.00 15.05 102 VAL A N 1
ATOM 763 C CA . VAL A 1 105 ? 0.093 46.002 10.489 1.00 15.68 102 VAL A CA 1
ATOM 764 C C . VAL A 1 105 ? -1.295 45.429 10.775 1.00 16.91 102 VAL A C 1
ATOM 765 O O . VAL A 1 105 ? -2.226 46.185 11.081 1.00 17.13 102 VAL A O 1
ATOM 769 N N . HIS A 1 106 ? -1.427 44.114 10.605 1.00 17.51 103 HIS A N 1
ATOM 770 C CA . HIS A 1 106 ? -2.647 43.378 10.966 1.00 19.21 103 HIS A CA 1
ATOM 771 C C . HIS A 1 106 ? -2.262 42.353 11.997 1.00 19.88 103 HIS A C 1
ATOM 772 O O . HIS A 1 106 ? -1.262 41.654 11.854 1.00 19.60 103 HIS A O 1
ATOM 779 N N . ILE A 1 107 ? -3.021 42.303 13.099 1.00 21.32 104 ILE A N 1
ATOM 780 C CA . ILE A 1 107 ? -2.756 41.363 14.180 1.00 23.44 104 ILE A CA 1
ATOM 781 C C . ILE A 1 107 ? -2.793 39.909 13.699 1.00 23.33 104 ILE A C 1
ATOM 782 O O . ILE A 1 107 ? -1.900 39.106 14.025 1.00 24.03 104 ILE A O 1
ATOM 787 N N . SER A 1 108 ? -3.814 39.602 12.915 1.00 24.73 105 SER A N 1
ATOM 788 C CA . SER A 1 108 ? -4.030 38.281 12.348 1.00 28.46 105 SER A CA 1
ATOM 789 C C . SER A 1 108 ? -3.880 38.324 10.822 1.00 29.85 105 SER A C 1
ATOM 790 O O . SER A 1 108 ? -3.752 39.389 10.228 1.00 34.52 105 SER A O 1
ATOM 793 N N . ASN A 1 109 ? -3.881 37.160 10.183 1.00 30.13 106 ASN A N 1
ATOM 794 C CA . ASN A 1 109 ? -3.776 37.111 8.729 1.00 32.02 106 ASN A CA 1
ATOM 795 C C . ASN A 1 109 ? -5.159 37.287 8.115 1.00 38.38 106 ASN A C 1
ATOM 796 O O . ASN A 1 109 ? -6.143 36.921 8.731 1.00 38.18 106 ASN A O 1
ATOM 801 N N . PRO A 1 110 ? -5.231 37.844 6.896 1.00 41.52 107 PRO A N 1
ATOM 802 C CA . PRO A 1 110 ? -6.523 38.021 6.231 1.00 47.59 107 PRO A CA 1
ATOM 803 C C . PRO A 1 110 ? -7.014 36.723 5.587 1.00 50.06 107 PRO A C 1
ATOM 804 O O . PRO A 1 110 ? -7.468 35.816 6.291 1.00 56.41 107 PRO A O 1
ATOM 808 N N . SER A 1 120 ? -6.899 46.554 -2.693 1.00 30.12 117 SER A N 1
ATOM 809 C CA . SER A 1 120 ? -8.195 47.148 -2.984 1.00 28.67 117 SER A CA 1
ATOM 810 C C . SER A 1 120 ? -8.024 48.464 -3.740 1.00 28.06 117 SER A C 1
ATOM 811 O O . SER A 1 120 ? -6.941 49.039 -3.734 1.00 27.65 117 SER A O 1
ATOM 814 N N . VAL A 1 121 ? -9.082 48.938 -4.408 1.00 24.13 118 VAL A N 1
ATOM 815 C CA . VAL A 1 121 ? -8.989 50.194 -5.172 1.00 22.09 118 VAL A CA 1
ATOM 816 C C . VAL A 1 121 ? -8.826 51.374 -4.209 1.00 21.54 118 VAL A C 1
ATOM 817 O O . VAL A 1 121 ? -7.874 52.148 -4.329 1.00 22.19 118 VAL A O 1
ATOM 821 N N . ILE A 1 122 ? -9.747 51.528 -3.262 1.00 20.22 119 ILE A N 1
ATOM 822 C CA . ILE A 1 122 ? -9.603 52.534 -2.228 1.00 20.25 119 ILE A CA 1
ATOM 823 C C . ILE A 1 122 ? -8.716 51.848 -1.177 1.00 23.87 119 ILE A C 1
ATOM 824 O O . ILE A 1 122 ? -9.093 50.834 -0.603 1.00 24.73 119 ILE A O 1
ATOM 829 N N . SER A 1 123 ? -7.500 52.346 -0.980 1.00 25.52 120 SER A N 1
ATOM 830 C CA . SER A 1 123 ? -6.602 51.666 -0.032 1.00 25.02 120 SER A CA 1
ATOM 831 C C . SER A 1 123 ? -5.590 52.658 0.456 1.00 24.11 120 SER A C 1
ATOM 832 O O . SER A 1 123 ? -5.377 53.645 -0.194 1.00 23.71 120 SER A O 1
ATOM 835 N N . PRO A 1 124 ? -4.930 52.352 1.580 1.00 25.63 121 PRO A N 1
ATOM 836 C CA . PRO A 1 124 ? -3.914 53.248 2.114 1.00 23.78 121 PRO A CA 1
ATOM 837 C C . PRO A 1 124 ? -2.533 53.098 1.456 1.00 24.47 121 PRO A C 1
ATOM 838 O O . PRO A 1 124 ? -1.553 53.611 1.996 1.00 25.04 121 PRO A O 1
ATOM 842 N N . VAL A 1 125 ? -2.450 52.400 0.327 1.00 22.80 122 VAL A N 1
ATOM 843 C CA . VAL A 1 125 ? -1.200 52.272 -0.438 1.00 23.33 122 VAL A CA 1
ATOM 844 C C . VAL A 1 125 ? 0.012 52.142 0.506 1.00 20.80 122 VAL A C 1
ATOM 845 O O . VAL A 1 125 ? 1.040 52.857 0.379 1.00 21.57 122 VAL A O 1
ATOM 849 N N . ALA A 1 126 ? -0.090 51.187 1.420 1.00 18.73 123 ALA A N 1
ATOM 850 C CA . ALA A 1 126 ? 0.949 51.013 2.427 1.00 16.09 123 ALA A CA 1
ATOM 851 C C . ALA A 1 126 ? 2.302 50.778 1.817 1.00 15.91 123 ALA A C 1
ATOM 852 O O . ALA A 1 126 ? 2.451 50.065 0.813 1.00 18.29 123 ALA A O 1
ATOM 854 N N . THR A 1 127 ? 3.288 51.359 2.456 1.00 14.34 124 THR A N 1
ATOM 855 C CA . THR A 1 127 ? 4.678 51.154 2.072 1.00 14.39 124 THR A CA 1
ATOM 856 C C . THR A 1 127 ? 5.050 49.685 2.146 1.00 14.89 124 THR A C 1
ATOM 857 O O . THR A 1 127 ? 5.775 49.155 1.302 1.00 14.32 124 THR A O 1
ATOM 861 N N . GLY A 1 128 ? 4.575 49.024 3.180 1.00 14.28 125 GLY A N 1
ATOM 862 C CA . GLY A 1 128 ? 4.770 47.600 3.372 1.00 15.11 125 GLY A CA 1
ATOM 863 C C . GLY A 1 128 ? 3.731 47.129 4.358 1.00 15.22 125 GLY A C 1
ATOM 864 O O . GLY A 1 128 ? 3.173 47.952 5.089 1.00 15.29 125 GLY A O 1
ATOM 865 N N . THR A 1 129 ? 3.500 45.831 4.400 1.00 15.01 126 THR A N 1
ATOM 866 C CA . THR A 1 129 ? 2.463 45.251 5.250 1.00 15.77 126 THR A CA 1
ATOM 867 C C . THR A 1 129 ? 2.977 44.034 6.004 1.00 16.50 126 THR A C 1
ATOM 868 O O . THR A 1 129 ? 3.678 43.176 5.419 1.00 16.78 126 THR A O 1
ATOM 872 N N . ILE A 1 130 ? 2.622 43.951 7.289 1.00 15.39 127 ILE A N 1
ATOM 873 C CA . ILE A 1 130 ? 3.009 42.846 8.151 1.00 16.79 127 ILE A CA 1
ATOM 874 C C . ILE A 1 130 ? 1.751 42.295 8.747 1.00 16.33 127 ILE A C 1
ATOM 875 O O . ILE A 1 130 ? 0.972 43.054 9.358 1.00 16.56 127 ILE A O 1
ATOM 880 N N . THR A 1 131 ? 1.519 40.999 8.571 1.00 16.02 128 THR A N 1
ATOM 881 C CA . THR A 1 131 ? 0.299 40.369 9.130 1.00 17.64 128 THR A CA 1
ATOM 882 C C . THR A 1 131 ? 0.590 39.112 9.933 1.00 18.98 128 THR A C 1
ATOM 883 O O . THR A 1 131 ? 1.582 38.413 9.711 1.00 19.44 128 THR A O 1
ATOM 887 N N . GLY A 1 132 ? -0.304 38.814 10.877 1.00 19.47 129 GLY A N 1
ATOM 888 C CA . GLY A 1 132 ? -0.262 37.554 11.623 1.00 21.04 129 GLY A CA 1
ATOM 889 C C . GLY A 1 132 ? 0.685 37.397 12.785 1.00 22.71 129 GLY A C 1
ATOM 890 O O . GLY A 1 132 ? 0.765 36.315 13.383 1.00 23.32 129 GLY A O 1
ATOM 891 N N . MET A 1 133 ? 1.371 38.466 13.152 1.00 22.10 130 MET A N 1
ATOM 892 C CA . MET A 1 133 ? 2.392 38.393 14.185 1.00 22.71 130 MET A CA 1
ATOM 893 C C . MET A 1 133 ? 1.968 38.986 15.502 1.00 23.58 130 MET A C 1
ATOM 894 O O . MET A 1 133 ? 2.789 39.133 16.405 1.00 23.58 130 MET A O 1
ATOM 899 N N . GLY A 1 134 ? 0.677 39.289 15.632 1.00 23.63 131 GLY A N 1
ATOM 900 C CA . GLY A 1 134 ? 0.158 39.910 16.848 1.00 24.11 131 GLY A CA 1
ATOM 901 C C . GLY A 1 134 ? 0.867 41.233 17.060 1.00 22.66 131 GLY A C 1
ATOM 902 O O . GLY A 1 134 ? 1.231 41.918 16.106 1.00 21.84 131 GLY A O 1
ATOM 903 N N . PHE A 1 135 ? 1.097 41.586 18.322 1.00 21.54 132 PHE A N 1
ATOM 904 C CA . PHE A 1 135 ? 1.784 42.825 18.629 1.00 21.19 132 PHE A CA 1
ATOM 905 C C . PHE A 1 135 ? 3.211 42.876 18.054 1.00 19.56 132 PHE A C 1
ATOM 906 O O . PHE A 1 135 ? 3.723 43.941 17.792 1.00 18.63 132 PHE A O 1
ATOM 914 N N . TYR A 1 136 ? 3.842 41.722 17.860 1.00 19.78 133 TYR A N 1
ATOM 915 C CA . TYR A 1 136 ? 5.217 41.683 17.347 1.00 19.37 133 TYR A CA 1
ATOM 916 C C . TYR A 1 136 ? 5.305 42.267 15.949 1.00 17.86 133 TYR A C 1
ATOM 917 O O . TYR A 1 136 ? 6.358 42.752 15.533 1.00 18.52 133 TYR A O 1
ATOM 926 N N . GLY A 1 137 ? 4.195 42.217 15.224 1.00 18.32 134 GLY A N 1
ATOM 927 C CA . GLY A 1 137 ? 4.136 42.827 13.901 1.00 17.38 134 GLY A CA 1
ATOM 928 C C . GLY A 1 137 ? 4.499 44.309 13.941 1.00 16.71 134 GLY A C 1
ATOM 929 O O . GLY A 1 137 ? 5.086 44.860 13.000 1.00 16.16 134 GLY A O 1
ATOM 930 N N . TYR A 1 138 ? 4.140 44.992 15.031 1.00 15.80 135 TYR A N 1
ATOM 931 C CA . TYR A 1 138 ? 4.469 46.388 15.178 1.00 14.91 135 TYR A CA 1
ATOM 932 C C . TYR A 1 138 ? 5.981 46.554 15.371 1.00 15.30 135 TYR A C 1
ATOM 933 O O . TYR A 1 138 ? 6.550 47.519 14.883 1.00 15.77 135 TYR A O 1
ATOM 942 N N . LYS A 1 139 ? 6.639 45.626 16.083 1.00 16.85 136 LYS A N 1
ATOM 943 C CA A LYS A 1 139 ? 8.090 45.703 16.242 0.70 18.05 136 LYS A CA 1
ATOM 944 C CA B LYS A 1 139 ? 8.081 45.711 16.243 0.30 17.60 136 LYS A CA 1
ATOM 945 C C . LYS A 1 139 ? 8.734 45.607 14.868 1.00 17.54 136 LYS A C 1
ATOM 946 O O . LYS A 1 139 ? 9.642 46.377 14.538 1.00 16.31 136 LYS A O 1
ATOM 957 N N . LEU A 1 140 ? 8.265 44.653 14.063 1.00 16.77 137 LEU A N 1
ATOM 958 C CA . LEU A 1 140 ? 8.802 44.475 12.714 1.00 15.99 137 LEU A CA 1
ATOM 959 C C . LEU A 1 140 ? 8.599 45.726 11.853 1.00 15.62 137 LEU A C 1
ATOM 960 O O . LEU A 1 140 ? 9.494 46.139 11.115 1.00 15.36 137 LEU A O 1
ATOM 965 N N . ALA A 1 141 ? 7.436 46.368 11.978 1.00 14.48 138 ALA A N 1
ATOM 966 C CA . ALA A 1 141 ? 7.178 47.602 11.239 1.00 14.20 138 ALA A CA 1
ATOM 967 C C . ALA A 1 141 ? 8.148 48.725 11.672 1.00 14.49 138 ALA A C 1
ATOM 968 O O . ALA A 1 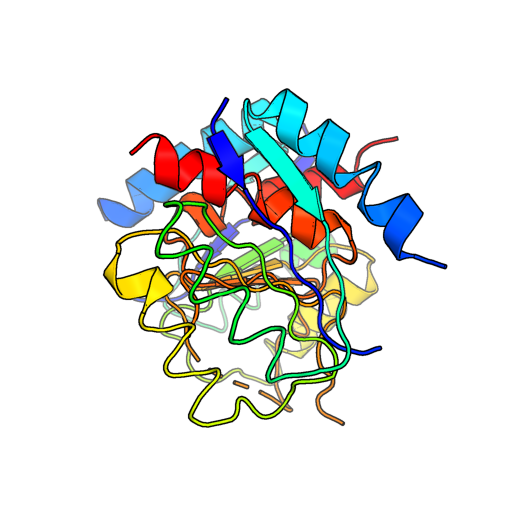141 ? 8.663 49.461 10.850 1.00 15.77 138 ALA A O 1
ATOM 970 N N . LEU A 1 142 ? 8.404 48.833 12.981 1.00 14.73 139 LEU A N 1
ATOM 971 C CA . LEU A 1 142 ? 9.325 49.820 13.489 1.00 15.73 139 LEU A CA 1
ATOM 972 C C . LEU A 1 142 ? 10.742 49.554 13.003 1.00 15.70 139 LEU A C 1
ATOM 973 O O . LEU A 1 142 ? 11.455 50.482 12.672 1.00 16.86 139 LEU A O 1
ATOM 978 N N . ASP A 1 143 ? 11.146 48.282 13.007 1.00 16.40 140 ASP A N 1
ATOM 979 C CA . ASP A 1 143 ? 12.460 47.893 12.497 1.00 17.53 140 ASP A CA 1
ATOM 980 C C . ASP A 1 143 ? 12.577 48.337 11.039 1.00 16.57 140 ASP A C 1
ATOM 981 O O . ASP A 1 143 ? 13.584 48.894 10.624 1.00 17.84 140 ASP A O 1
ATOM 986 N N . ALA A 1 144 ? 11.526 48.110 10.255 1.00 15.47 141 ALA A N 1
ATOM 987 C CA . ALA A 1 144 ? 11.539 48.516 8.848 1.00 15.32 141 ALA A CA 1
AT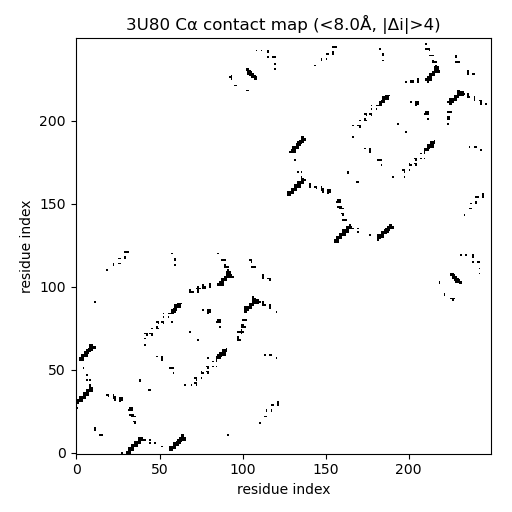OM 988 C C . ALA A 1 144 ? 11.729 50.017 8.690 1.00 15.20 141 ALA A C 1
ATOM 989 O O . ALA A 1 144 ? 12.433 50.474 7.802 1.00 16.10 141 ALA A O 1
ATOM 991 N N . VAL A 1 145 ? 11.085 50.804 9.541 1.00 15.18 142 VAL A N 1
ATOM 992 C CA . VAL A 1 145 ? 11.248 52.247 9.500 1.00 15.59 142 VAL A CA 1
ATOM 993 C C . VAL A 1 145 ? 12.686 52.644 9.886 1.00 17.13 142 VAL A C 1
ATOM 994 O O . VAL A 1 145 ? 13.325 53.431 9.200 1.00 17.82 142 VAL A O 1
ATOM 998 N N . ALA A 1 146 ? 13.178 52.123 10.997 1.00 17.92 143 ALA A N 1
ATOM 999 C CA . ALA A 1 146 ? 14.535 52.455 11.443 1.00 18.84 143 ALA A CA 1
ATOM 1000 C C . ALA A 1 146 ? 15.576 52.065 10.392 1.00 19.42 143 ALA A C 1
ATOM 1001 O O . ALA A 1 146 ? 16.593 52.769 10.187 1.00 20.46 143 ALA A O 1
ATOM 1003 N N . HIS A 1 147 ? 15.324 50.967 9.696 1.00 18.64 144 HIS A N 1
ATOM 1004 C CA . HIS A 1 147 ? 16.264 50.524 8.673 1.00 19.14 144 HIS A C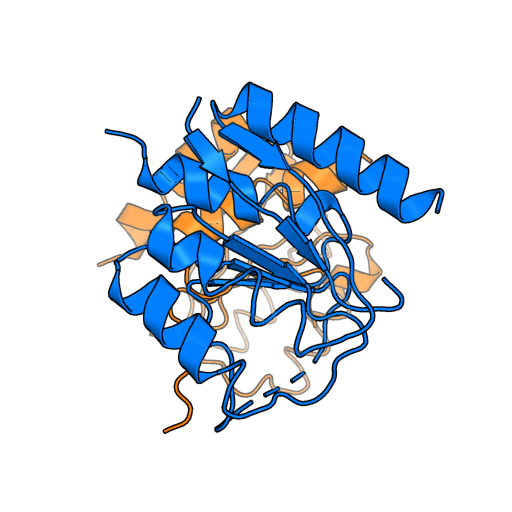A 1
ATOM 1005 C C . HIS A 1 147 ? 16.419 51.540 7.559 1.00 19.76 144 HIS A C 1
ATOM 1006 O O . HIS A 1 147 ? 17.535 51.756 7.046 1.00 21.86 144 HIS A O 1
ATOM 1013 N N . LEU A 1 148 ? 15.341 52.231 7.203 1.00 19.31 145 LEU A N 1
ATOM 1014 C CA . LEU A 1 148 ? 15.423 53.256 6.175 1.00 20.32 145 LEU A CA 1
ATOM 1015 C C . LEU A 1 148 ? 16.274 54.450 6.612 1.00 22.23 145 LEU A C 1
ATOM 1016 O O . LEU A 1 148 ? 16.839 55.156 5.766 1.00 24.93 145 LEU A O 1
ATOM 1021 N N . LEU A 1 149 ? 16.322 54.702 7.914 1.00 23.30 146 LEU A N 1
ATOM 1022 C CA . LEU A 1 149 ? 17.057 55.822 8.481 1.00 25.08 146 LEU A CA 1
ATOM 1023 C C . LEU A 1 149 ? 18.545 55.507 8.635 1.00 28.65 146 LEU A C 1
ATOM 1024 O O . LEU A 1 149 ? 19.337 56.405 8.926 1.00 31.32 146 LEU A O 1
ATOM 1029 N N . SER A 1 150 ? 18.925 54.245 8.437 1.00 30.43 147 SER A N 1
ATOM 1030 C CA . SER A 1 150 ? 20.316 53.845 8.577 1.00 33.07 147 SER A CA 1
ATOM 1031 C C . SER A 1 150 ? 21.146 54.339 7.392 1.00 35.49 147 SER A C 1
ATOM 1032 O O . SER A 1 150 ? 20.643 54.487 6.271 1.00 32.77 147 SER A O 1
ATOM 1035 N N . GLU A 1 151 ? 22.413 54.637 7.666 1.00 42.22 148 GLU A N 1
ATOM 1036 C CA . GLU A 1 151 ? 23.330 55.136 6.644 1.00 46.08 148 GLU A CA 1
ATOM 1037 C C . GLU A 1 151 ? 23.885 53.978 5.827 1.00 49.39 148 GLU A C 1
ATOM 1038 O O . GLU A 1 151 ? 23.718 52.816 6.208 1.00 47.73 148 GLU A O 1
ATOM 1045 N N . MET B 1 4 ? 22.038 26.652 17.825 1.00 56.23 1 MET B N 1
ATOM 1046 C CA . MET B 1 4 ? 21.961 27.208 16.444 1.00 56.66 1 MET B CA 1
ATOM 1047 C C . MET B 1 4 ? 20.849 26.458 15.690 1.00 50.91 1 MET B C 1
ATOM 1048 O O . MET B 1 4 ? 21.058 25.347 15.199 1.00 53.63 1 MET B O 1
ATOM 1053 N N . THR B 1 5 ? 19.664 27.060 15.624 1.00 45.27 2 THR B N 1
ATOM 1054 C CA . THR B 1 5 ? 18.516 26.432 14.971 1.00 40.27 2 THR B CA 1
ATOM 1055 C C . THR B 1 5 ? 18.622 26.585 13.459 1.00 34.75 2 THR B C 1
ATOM 1056 O O . THR B 1 5 ? 18.893 27.669 12.967 1.00 32.67 2 THR B O 1
ATOM 1060 N N . LYS B 1 6 ? 18.403 25.496 12.736 1.00 31.79 3 LYS B N 1
ATOM 1061 C CA . LYS B 1 6 ? 18.440 25.518 11.277 1.00 28.78 3 LYS B CA 1
ATOM 1062 C C . LYS B 1 6 ? 17.105 26.054 10.768 1.00 25.98 3 LYS B C 1
ATOM 1063 O O . LYS B 1 6 ? 16.063 25.586 11.190 1.00 24.05 3 LYS B O 1
ATOM 1069 N N . VAL B 1 7 ? 17.159 27.016 9.847 1.00 22.96 4 VAL B N 1
ATOM 1070 C CA . VAL B 1 7 ? 15.979 27.615 9.230 1.00 21.27 4 VAL B CA 1
ATOM 1071 C C . VAL B 1 7 ? 16.200 27.577 7.738 1.00 20.26 4 VAL B C 1
ATOM 1072 O O . VAL B 1 7 ? 17.324 27.790 7.277 1.00 21.47 4 VAL B O 1
ATOM 1076 N N . ILE B 1 8 ? 15.156 27.264 6.982 1.00 20.05 5 ILE B N 1
ATOM 1077 C CA A ILE B 1 8 ? 15.274 27.221 5.533 0.70 20.53 5 ILE B CA 1
ATOM 1078 C CA B ILE B 1 8 ? 15.236 27.197 5.535 0.30 19.95 5 ILE B CA 1
ATOM 1079 C C . ILE B 1 8 ? 14.460 28.358 4.906 1.00 19.89 5 ILE B C 1
ATOM 1080 O O . ILE B 1 8 ? 13.319 28.630 5.311 1.00 21.18 5 ILE B O 1
ATOM 1089 N N . VAL B 1 9 ? 15.075 29.030 3.935 1.00 18.70 6 VAL B N 1
ATOM 1090 C CA . VAL B 1 9 ? 14.437 30.103 3.177 1.00 18.77 6 VAL B CA 1
ATOM 1091 C C . VAL B 1 9 ? 14.266 29.468 1.804 1.00 19.92 6 VAL B C 1
ATOM 1092 O O . VAL B 1 9 ? 15.239 29.029 1.197 1.00 21.44 6 VAL B O 1
ATOM 1096 N N . VAL B 1 10 ? 13.037 29.368 1.340 1.00 18.67 7 VAL B N 1
ATOM 1097 C CA . VAL B 1 10 ? 12.731 28.724 0.065 1.00 19.49 7 VAL B CA 1
ATOM 1098 C C . VAL B 1 10 ? 12.039 29.706 -0.859 1.00 20.20 7 VAL B C 1
ATOM 1099 O O . VAL B 1 10 ? 11.124 30.419 -0.454 1.00 19.91 7 VAL B O 1
ATOM 1103 N N . ASN B 1 11 ? 12.494 29.731 -2.111 1.00 19.60 8 ASN B N 1
ATOM 1104 C CA A ASN B 1 11 ? 11.952 30.630 -3.105 0.70 20.66 8 ASN B CA 1
ATOM 1105 C CA B ASN B 1 11 ? 11.954 30.638 -3.116 0.30 20.04 8 ASN B CA 1
ATOM 1106 C C . ASN B 1 11 ? 11.398 29.882 -4.297 1.00 21.20 8 ASN B C 1
ATOM 1107 O O . ASN B 1 11 ? 11.977 28.910 -4.724 1.00 22.55 8 ASN B O 1
ATOM 1116 N N . GLY B 1 12 ? 10.267 30.364 -4.796 1.00 21.85 9 GLY B N 1
ATOM 1117 C CA . GLY B 1 12 ? 9.609 29.800 -5.965 1.00 25.08 9 GLY B CA 1
ATOM 1118 C C . GLY B 1 12 ? 10.239 30.381 -7.217 1.00 26.67 9 GLY B C 1
ATOM 1119 O O . GLY B 1 12 ? 11.303 31.002 -7.163 1.00 29.03 9 GLY B O 1
ATOM 1120 N N . PRO B 1 13 ? 9.573 30.201 -8.362 1.00 30.93 10 PRO B N 1
ATOM 1121 C CA . PRO B 1 13 ? 10.103 30.681 -9.626 1.00 32.61 10 PRO B CA 1
ATOM 1122 C C . PRO B 1 13 ? 9.995 32.192 -9.823 1.00 33.75 10 PRO B C 1
ATOM 1123 O O . PRO B 1 13 ? 9.062 32.811 -9.330 1.00 30.89 10 PRO B O 1
ATOM 1127 N N . ASN B 1 14 ? 10.946 32.757 -10.565 1.00 37.68 11 ASN B N 1
ATOM 1128 C CA . ASN B 1 14 ? 10.961 34.190 -10.891 1.00 43.35 11 ASN B CA 1
ATOM 1129 C C . ASN B 1 14 ? 11.004 35.095 -9.663 1.00 45.45 11 ASN B C 1
ATOM 1130 O O . ASN B 1 14 ? 10.355 36.143 -9.634 1.00 50.91 11 ASN B O 1
ATOM 1135 N N . GLN B 1 29 ? 22.984 36.547 -10.559 1.00 53.18 26 GLN B N 1
ATOM 1136 C CA . GLN B 1 29 ? 21.553 36.453 -10.243 1.00 49.33 26 GLN B CA 1
ATOM 1137 C C . GLN B 1 29 ? 21.351 36.596 -8.718 1.00 41.18 26 GLN B C 1
ATOM 1138 O O . GLN B 1 29 ? 22.307 36.468 -7.941 1.00 43.57 26 GLN B O 1
ATOM 1144 N N . ASP B 1 30 ? 20.117 36.871 -8.292 1.00 37.25 27 ASP B N 1
ATOM 1145 C CA . ASP B 1 30 ? 19.859 37.251 -6.900 1.00 32.10 27 ASP B CA 1
ATOM 1146 C C . ASP B 1 30 ? 20.068 36.238 -5.793 1.00 29.04 27 ASP B C 1
ATOM 1147 O O . ASP B 1 30 ? 20.195 36.636 -4.642 1.00 26.47 27 ASP B O 1
ATOM 1152 N N . LEU B 1 31 ? 20.064 34.943 -6.107 1.00 29.82 28 LEU B N 1
ATOM 1153 C CA . LEU B 1 31 ? 20.156 33.909 -5.062 1.00 29.16 28 LEU B CA 1
ATOM 1154 C C . LEU B 1 31 ? 21.426 34.016 -4.213 1.00 28.85 28 LEU B C 1
ATOM 1155 O O . LEU B 1 31 ? 21.348 33.915 -2.987 1.00 28.62 28 LEU B O 1
ATOM 1160 N N . ASP B 1 32 ? 22.577 34.217 -4.851 1.00 29.76 29 ASP B N 1
ATOM 1161 C CA . ASP B 1 32 ? 23.856 34.356 -4.119 1.00 32.09 29 ASP B CA 1
ATOM 1162 C C . ASP B 1 32 ? 23.827 35.554 -3.178 1.00 27.95 29 ASP B C 1
ATOM 1163 O O . ASP B 1 32 ? 24.298 35.477 -2.040 1.00 25.93 29 ASP B O 1
ATOM 1168 N N . THR B 1 33 ? 23.304 36.671 -3.676 1.00 27.39 30 THR B N 1
ATOM 1169 C CA . THR B 1 33 ? 23.163 37.887 -2.879 1.00 24.70 30 THR B CA 1
ATOM 1170 C C . THR B 1 33 ? 22.274 37.628 -1.672 1.00 23.13 30 THR B C 1
ATOM 1171 O O . THR B 1 33 ? 22.609 37.977 -0.539 1.00 22.29 30 THR B O 1
ATOM 1175 N N . LEU B 1 34 ? 21.121 37.013 -1.908 1.00 22.49 31 LEU B N 1
ATOM 1176 C CA . LEU B 1 34 ? 20.212 36.704 -0.820 1.00 23.34 31 LEU B CA 1
ATOM 1177 C C . LEU B 1 34 ? 20.839 35.731 0.189 1.00 24.33 31 LEU B C 1
ATOM 1178 O O . LEU B 1 34 ? 20.635 35.882 1.394 1.00 25.35 31 LEU B O 1
ATOM 1183 N N . ARG B 1 35 ? 21.555 34.715 -0.300 1.00 25.53 32 ARG B N 1
ATOM 1184 C CA . ARG B 1 35 ? 22.216 33.759 0.578 1.00 27.24 32 ARG B CA 1
ATOM 1185 C C . ARG B 1 35 ? 23.150 34.436 1.551 1.00 26.06 32 ARG B C 1
ATOM 1186 O O . ARG B 1 35 ? 23.133 34.118 2.735 1.00 25.89 32 ARG B O 1
ATOM 1194 N N A LYS B 1 36 ? 23.967 35.361 1.052 0.50 24.71 33 LYS B N 1
ATOM 1195 N N B LYS B 1 36 ? 23.964 35.363 1.056 0.50 24.48 33 LYS B N 1
ATOM 1196 C CA A LYS B 1 36 ? 24.924 36.072 1.893 0.50 26.29 33 LYS B CA 1
ATOM 1197 C CA B LYS B 1 36 ? 24.924 36.061 1.902 0.50 25.95 33 LYS B CA 1
ATOM 1198 C C A LYS B 1 36 ? 24.194 36.883 2.955 0.50 24.10 33 LYS B C 1
ATOM 1199 C C B LYS B 1 36 ? 24.215 36.911 2.950 0.50 23.98 33 LYS B C 1
ATOM 1200 O O A LYS B 1 36 ? 24.514 36.795 4.140 0.50 25.14 33 LYS B O 1
ATOM 1201 O O B LYS B 1 36 ? 24.585 36.891 4.122 0.50 25.25 33 LYS B O 1
ATOM 1212 N N . LEU B 1 37 ? 23.176 37.638 2.538 1.00 21.25 34 LEU B N 1
ATOM 1213 C CA . LEU B 1 37 ? 22.448 38.458 3.471 1.00 20.88 34 LEU B CA 1
ATOM 1214 C C . LEU B 1 37 ? 21.776 37.593 4.535 1.00 20.14 34 LEU B C 1
ATOM 1215 O O . LEU B 1 37 ? 21.820 37.912 5.723 1.00 20.20 34 LEU B O 1
ATOM 1220 N N . CYS B 1 38 ? 21.123 36.517 4.104 1.00 20.82 35 CYS B N 1
ATOM 1221 C CA . CYS B 1 38 ? 20.393 35.643 5.042 1.00 21.28 35 CYS B CA 1
ATOM 1222 C C . CYS B 1 38 ? 21.304 34.930 6.009 1.00 23.60 35 CYS B C 1
ATOM 1223 O O . CYS B 1 38 ? 20.951 34.763 7.177 1.00 24.99 35 CYS B O 1
ATOM 1226 N N . ALA B 1 39 ? 22.482 34.525 5.537 1.00 25.60 36 ALA B N 1
ATOM 1227 C CA . ALA B 1 39 ? 23.441 33.869 6.425 1.00 27.29 36 ALA B CA 1
ATOM 1228 C C . ALA B 1 39 ? 23.836 34.823 7.543 1.00 27.49 36 ALA B C 1
ATOM 1229 O O . ALA B 1 39 ? 23.813 34.444 8.719 1.00 28.57 36 ALA B O 1
ATOM 1231 N N . GLU B 1 40 ? 24.158 36.071 7.177 1.00 27.15 37 GLU B N 1
ATOM 1232 C CA . GLU B 1 40 ? 24.575 37.100 8.121 1.00 28.78 37 GLU B CA 1
ATOM 1233 C C . GLU B 1 40 ? 23.451 37.462 9.079 1.00 25.53 37 GLU B C 1
ATOM 1234 O O . GLU B 1 40 ? 23.664 37.571 10.2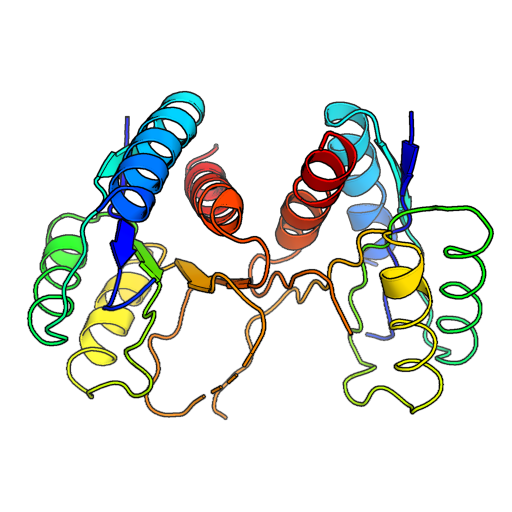76 1.00 27.42 37 GLU B O 1
ATOM 1240 N N . TRP B 1 41 ? 22.250 37.700 8.552 1.00 21.77 38 TRP B N 1
ATOM 1241 C CA . TRP B 1 41 ? 21.120 38.012 9.419 1.00 21.22 38 TRP B CA 1
ATOM 1242 C C . TRP B 1 41 ? 20.834 36.891 10.385 1.00 23.10 38 TRP B C 1
ATOM 1243 O O . TRP B 1 41 ? 20.517 37.133 11.536 1.00 25.42 38 TRP B O 1
ATOM 1254 N N . GLY B 1 42 ? 20.916 35.659 9.904 1.00 25.77 39 GLY B N 1
ATOM 1255 C CA . GLY B 1 42 ? 20.641 34.493 10.738 1.00 25.52 39 GLY B CA 1
ATOM 1256 C C . GLY B 1 42 ? 21.653 34.384 11.856 1.00 28.67 39 GLY B C 1
ATOM 1257 O O . GLY B 1 42 ? 21.280 34.173 13.035 1.00 28.00 39 GLY B O 1
ATOM 1258 N N . LYS B 1 43 ? 22.925 34.576 11.507 1.00 30.59 40 LYS B N 1
ATOM 1259 C CA . LYS B 1 43 ? 24.008 34.458 12.479 1.00 35.21 40 LYS B CA 1
ATOM 1260 C C . LYS B 1 43 ? 23.762 35.404 13.643 1.00 35.20 40 LYS B C 1
ATOM 1261 O O . LYS B 1 43 ? 23.978 35.044 14.794 1.00 36.04 40 LYS B O 1
ATOM 1267 N N . ASP B 1 44 ? 23.306 36.615 13.342 1.00 32.20 41 ASP B N 1
ATOM 1268 C CA . ASP B 1 44 ? 23.026 37.602 14.375 1.00 34.09 41 ASP B CA 1
ATOM 1269 C C . ASP B 1 44 ? 21.848 37.219 15.264 1.00 35.42 41 ASP B C 1
ATOM 1270 O O . ASP B 1 44 ? 21.730 37.714 16.381 1.00 36.74 41 ASP B O 1
ATOM 1275 N N . LEU B 1 45 ? 21.001 36.312 14.780 1.00 31.70 42 LEU B N 1
ATOM 1276 C CA . LEU B 1 45 ? 19.835 35.837 15.525 1.00 31.91 42 LEU B CA 1
ATOM 1277 C C . LEU B 1 45 ? 20.010 34.424 16.099 1.00 32.84 42 LEU B C 1
ATOM 1278 O O . LEU B 1 45 ? 19.064 33.852 16.651 1.00 36.00 42 LEU B O 1
ATOM 1283 N N . GLY B 1 46 ? 21.198 33.852 15.955 1.00 31.40 43 GLY B N 1
ATOM 1284 C CA . GLY B 1 46 ? 21.456 32.488 16.427 1.00 33.54 43 GLY B CA 1
ATOM 1285 C C . GLY B 1 46 ? 20.783 31.450 15.545 1.00 34.45 43 GLY B C 1
ATOM 1286 O O . GLY B 1 46 ? 20.457 30.351 16.001 1.00 36.14 43 GLY B O 1
ATOM 1287 N N . LEU B 1 47 ? 20.559 31.798 14.277 1.00 30.06 44 LEU B N 1
ATOM 1288 C CA . LEU B 1 47 ? 19.952 30.873 13.334 1.00 28.75 44 LEU B CA 1
ATOM 1289 C C . LEU B 1 47 ? 20.967 30.486 12.277 1.00 28.33 44 LEU B C 1
ATOM 1290 O O . LEU B 1 47 ? 21.805 31.306 11.886 1.00 28.08 44 LEU B O 1
ATOM 1295 N N . GLU B 1 48 ? 20.898 29.229 11.841 1.00 25.86 45 GLU B N 1
ATOM 1296 C CA . GLU B 1 48 ? 21.719 28.722 10.756 1.00 27.07 45 GLU B CA 1
ATOM 1297 C C . GLU B 1 48 ? 20.768 28.695 9.582 1.00 25.42 45 GLU B C 1
ATOM 1298 O O . GLU B 1 48 ? 19.869 27.867 9.538 1.00 27.19 45 GLU B O 1
ATOM 1304 N N . VAL B 1 49 ? 20.979 29.585 8.620 1.00 23.49 46 VAL B N 1
ATOM 1305 C CA . VAL B 1 49 ? 20.034 29.736 7.526 1.00 22.20 46 VAL B CA 1
ATOM 1306 C C . VAL B 1 49 ? 20.548 29.264 6.186 1.00 24.19 46 VAL B C 1
ATOM 1307 O O . VAL B 1 49 ? 21.630 29.656 5.742 1.00 28.23 46 VAL B O 1
ATOM 1311 N N . GLU B 1 50 ? 19.749 28.430 5.537 1.00 22.20 47 GLU B N 1
ATOM 1312 C CA . GLU B 1 50 ? 20.041 27.902 4.226 1.00 24.30 47 GLU B CA 1
ATOM 1313 C C . GLU B 1 50 ? 19.022 28.488 3.286 1.00 23.54 47 GLU B C 1
ATOM 1314 O O . GLU B 1 50 ? 17.850 28.557 3.631 1.00 23.26 47 GLU B O 1
ATOM 1320 N N . VAL B 1 51 ? 19.453 28.902 2.105 1.00 20.81 48 VAL B N 1
ATOM 1321 C CA . VAL B 1 51 ? 18.555 29.494 1.128 1.00 21.86 48 VAL B CA 1
ATOM 1322 C C . VAL B 1 51 ? 18.522 28.622 -0.110 1.00 22.09 48 VAL B C 1
ATOM 1323 O O . VAL B 1 51 ? 19.571 28.225 -0.628 1.00 23.74 48 VAL B O 1
ATOM 1327 N N . ARG B 1 52 ? 17.322 28.321 -0.584 1.00 21.02 49 ARG B N 1
ATOM 1328 C CA . ARG B 1 52 ? 17.140 27.500 -1.770 1.00 21.16 49 ARG B CA 1
ATOM 1329 C C . ARG B 1 52 ? 16.115 28.127 -2.706 1.00 21.19 49 ARG B C 1
ATOM 1330 O O . ARG B 1 52 ? 15.287 28.963 -2.296 1.00 20.90 49 ARG B O 1
ATOM 1338 N N . GLN B 1 53 ? 16.151 27.713 -3.965 1.00 20.60 50 GLN B N 1
ATOM 1339 C CA . GLN B 1 53 ? 15.206 28.194 -4.953 1.00 22.15 50 GLN B CA 1
ATOM 1340 C C . GLN B 1 53 ? 14.853 27.075 -5.888 1.00 22.59 50 GLN B C 1
ATOM 1341 O O . GLN B 1 53 ? 15.704 26.245 -6.228 1.00 23.07 50 GLN B O 1
ATOM 1347 N N . THR B 1 54 ? 13.586 27.039 -6.285 1.00 23.77 51 THR B N 1
ATOM 1348 C CA . THR B 1 54 ? 13.110 26.039 -7.238 1.00 25.63 51 THR B CA 1
ATOM 1349 C C . THR B 1 54 ? 11.962 26.562 -8.084 1.00 26.58 51 THR B C 1
ATOM 1350 O O . THR B 1 54 ? 11.166 27.400 -7.651 1.00 25.41 51 THR B O 1
ATOM 1354 N N . ASP B 1 55 ? 11.920 26.080 -9.318 1.00 26.66 52 ASP B N 1
ATOM 1355 C CA . ASP B 1 55 ? 10.850 26.382 -10.232 1.00 30.10 52 ASP B CA 1
ATOM 1356 C C . ASP B 1 55 ? 9.811 25.252 -10.209 1.00 31.83 52 ASP B C 1
ATOM 1357 O O . ASP B 1 55 ? 8.714 25.396 -10.758 1.00 33.51 52 ASP B O 1
ATOM 1362 N N . ASP B 1 56 ? 10.149 24.147 -9.547 1.00 29.04 53 ASP B N 1
ATOM 1363 C CA . ASP B 1 56 ? 9.308 22.943 -9.528 1.00 32.12 53 ASP B CA 1
ATOM 1364 C C . ASP B 1 56 ? 8.477 22.892 -8.254 1.00 30.60 53 ASP B C 1
ATOM 1365 O O . ASP B 1 56 ? 9.018 22.686 -7.159 1.00 29.39 53 ASP B O 1
ATOM 1370 N N . GLU B 1 57 ? 7.163 23.055 -8.386 1.00 32.06 54 GLU B N 1
ATOM 1371 C CA A GLU B 1 57 ? 6.281 23.056 -7.224 0.70 32.64 54 GLU B CA 1
ATOM 1372 C CA B GLU B 1 57 ? 6.286 23.054 -7.214 0.30 31.40 54 GLU B CA 1
ATOM 1373 C C . GLU B 1 57 ? 6.385 21.743 -6.446 1.00 31.48 54 GLU B C 1
ATOM 1374 O O . GLU B 1 57 ? 6.275 21.729 -5.217 1.00 28.54 54 GLU B O 1
ATOM 1385 N N . ALA B 1 58 ? 6.591 20.640 -7.169 1.00 29.62 55 ALA B N 1
ATOM 1386 C CA . ALA B 1 58 ? 6.716 19.333 -6.540 1.00 29.86 55 ALA B CA 1
ATOM 1387 C C . ALA B 1 58 ? 7.931 19.298 -5.617 1.00 27.32 55 ALA B C 1
ATOM 1388 O O . ALA B 1 58 ? 7.889 18.672 -4.557 1.00 25.38 55 ALA B O 1
ATOM 1390 N N . GLU B 1 59 ? 9.017 19.943 -6.037 1.00 26.48 56 GLU B N 1
ATOM 1391 C CA . GLU B 1 59 ? 10.223 20.026 -5.227 1.00 27.33 56 GLU B CA 1
ATOM 1392 C C . GLU B 1 59 ? 9.946 20.896 -4.004 1.00 24.46 56 GLU B C 1
ATOM 1393 O O . GLU B 1 59 ? 10.405 20.578 -2.888 1.00 24.26 56 GLU B O 1
ATOM 1399 N N . MET B 1 60 ? 9.247 22.012 -4.200 1.00 24.62 57 MET B N 1
ATOM 1400 C CA A MET B 1 60 ? 8.905 22.884 -3.080 0.80 23.75 57 MET B CA 1
ATOM 1401 C CA B MET B 1 60 ? 8.932 22.877 -3.059 0.20 23.92 57 MET B CA 1
ATOM 1402 C C . MET B 1 60 ? 8.103 22.082 -2.056 1.00 22.49 57 MET B C 1
ATOM 1403 O O . MET B 1 60 ? 8.327 22.184 -0.833 1.00 23.35 57 MET B O 1
ATOM 1412 N N . VAL B 1 61 ? 7.156 21.275 -2.556 1.00 23.49 58 VAL B N 1
ATOM 1413 C CA . VAL B 1 61 ? 6.344 20.427 -1.695 1.00 23.42 58 VAL B CA 1
ATOM 1414 C C . VAL B 1 61 ? 7.250 19.450 -0.930 1.00 23.42 58 VAL B C 1
ATOM 1415 O O . VAL B 1 61 ? 7.101 19.295 0.277 1.00 22.52 58 VAL B O 1
ATOM 1419 N N . ARG B 1 62 ? 8.212 18.830 -1.621 1.00 24.35 59 ARG B N 1
ATOM 1420 C CA . ARG B 1 62 ? 9.178 17.943 -0.954 1.00 22.76 59 ARG B CA 1
ATOM 1421 C C . ARG B 1 62 ? 9.954 18.687 0.159 1.00 24.12 59 ARG B C 1
ATOM 1422 O O . ARG B 1 62 ? 10.149 18.149 1.256 1.00 22.14 59 ARG B O 1
ATOM 1430 N N . TRP B 1 63 ? 10.398 19.889 -0.137 1.00 21.79 60 TRP B N 1
ATOM 1431 C CA . TRP B 1 63 ? 11.131 20.676 0.857 1.00 21.06 60 TRP B CA 1
ATOM 1432 C C . TRP B 1 63 ? 10.312 20.986 2.064 1.00 20.88 60 TRP B C 1
ATOM 1433 O O . TRP B 1 63 ? 10.845 21.050 3.156 1.00 20.77 60 TRP B O 1
ATOM 1444 N N . MET B 1 64 ? 9.010 21.183 1.886 1.00 21.19 61 MET B N 1
ATOM 1445 C CA A MET B 1 64 ? 8.105 21.461 3.009 0.70 21.38 61 MET B CA 1
ATOM 1446 C CA B MET B 1 64 ? 8.149 21.485 3.021 0.30 22.01 61 MET B CA 1
ATOM 1447 C C . MET B 1 64 ? 7.936 20.228 3.876 1.00 21.03 61 MET B C 1
ATOM 1448 O O . MET B 1 64 ? 7.965 20.301 5.116 1.00 22.14 61 MET B O 1
ATOM 1457 N N . HIS B 1 65 ? 7.785 19.071 3.223 1.00 23.44 62 HIS B N 1
ATOM 1458 C CA . HIS B 1 65 ? 7.672 17.810 3.955 1.00 25.08 62 HIS B CA 1
ATOM 1459 C C . HIS B 1 65 ? 8.953 17.560 4.727 1.00 22.10 62 HIS B C 1
ATOM 1460 O O . HIS B 1 65 ? 8.917 17.179 5.878 1.00 24.91 62 HIS B O 1
ATOM 1467 N N . GLN B 1 66 ? 10.096 17.856 4.108 1.00 22.79 63 GLN B N 1
ATOM 1468 C CA . GLN B 1 66 ? 11.412 17.734 4.753 1.00 21.84 63 GLN B CA 1
ATOM 1469 C C . GLN B 1 66 ? 11.567 18.652 5.960 1.00 21.36 63 GLN B C 1
ATOM 1470 O O . GLN B 1 66 ? 12.148 18.277 6.978 1.00 22.91 63 GLN B O 1
ATOM 1476 N N . ALA B 1 67 ? 11.070 19.885 5.843 1.00 19.17 64 ALA B N 1
ATOM 1477 C CA . ALA B 1 67 ? 11.125 20.828 6.946 1.00 18.60 64 ALA B CA 1
ATOM 1478 C C . ALA B 1 67 ? 10.348 20.280 8.115 1.00 18.60 64 ALA B C 1
ATOM 1479 O O . ALA B 1 67 ? 10.778 20.410 9.254 1.00 21.46 64 ALA B O 1
ATOM 1481 N N . ALA B 1 68 ? 9.169 19.729 7.832 1.00 20.45 65 ALA B N 1
ATOM 1482 C CA . ALA B 1 68 ? 8.335 19.141 8.898 1.00 23.13 65 ALA B CA 1
ATOM 1483 C C . ALA B 1 68 ? 9.107 18.001 9.600 1.00 25.11 65 ALA B C 1
ATOM 1484 O O . ALA B 1 68 ? 9.141 17.925 10.833 1.00 28.30 65 ALA B O 1
ATOM 1486 N N . ASP B 1 69 ? 9.753 17.144 8.808 1.00 26.08 66 ASP B N 1
ATOM 1487 C CA A ASP B 1 69 ? 10.582 16.030 9.338 0.70 28.19 66 ASP B CA 1
ATOM 1488 C CA B ASP B 1 69 ? 10.525 16.031 9.347 0.30 25.91 66 ASP B CA 1
ATOM 1489 C C . ASP B 1 69 ? 11.729 16.514 10.177 1.00 27.25 66 ASP B C 1
ATOM 1490 O O . ASP B 1 69 ? 11.952 16.035 11.291 1.00 28.76 66 ASP B O 1
ATOM 1499 N N . GLU B 1 70 ? 12.482 17.475 9.632 1.00 24.50 67 GLU B N 1
ATOM 1500 C CA . GLU B 1 70 ? 13.670 18.002 10.298 1.00 25.56 67 GLU B CA 1
ATOM 1501 C C . GLU B 1 70 ? 13.399 19.060 11.370 1.00 25.36 67 GLU B C 1
ATOM 1502 O O . GLU B 1 70 ? 14.323 19.481 12.048 1.00 25.91 67 GLU B O 1
ATOM 1508 N N . LYS B 1 71 ? 12.140 19.473 11.512 1.00 25.24 68 LYS B N 1
ATOM 1509 C CA . LYS B 1 71 ? 11.753 20.498 12.484 1.00 24.68 68 LYS B CA 1
ATOM 1510 C C . LYS B 1 71 ? 12.466 21.819 12.207 1.00 22.47 68 LYS B C 1
ATOM 1511 O O . LYS B 1 71 ? 12.920 22.497 13.128 1.00 23.87 68 LYS B O 1
ATOM 1517 N N . THR B 1 72 ? 12.571 22.186 10.934 1.00 21.00 69 THR B N 1
ATOM 1518 C CA . THR B 1 72 ? 13.193 23.455 10.578 1.00 20.69 69 THR B CA 1
ATOM 1519 C C . THR B 1 72 ? 12.127 24.483 10.193 1.00 19.51 69 THR B C 1
ATOM 1520 O O . THR B 1 72 ? 11.332 24.228 9.309 1.00 19.87 69 THR B O 1
ATOM 1524 N N . PRO B 1 73 ? 12.104 25.633 10.884 1.00 19.05 70 PRO B N 1
ATOM 1525 C CA . PRO B 1 73 ? 11.207 26.728 10.506 1.00 18.85 70 PRO B CA 1
ATOM 1526 C C . PRO B 1 73 ? 11.429 27.095 9.047 1.00 18.28 70 PRO B C 1
ATOM 1527 O O . PRO B 1 73 ? 12.550 26.937 8.505 1.00 17.52 70 PRO B O 1
ATOM 1531 N N . VAL B 1 74 ? 10.401 27.627 8.416 1.00 17.06 71 VAL B N 1
ATOM 1532 C CA . VAL B 1 74 ? 10.440 27.917 7.004 1.00 16.89 71 VAL B CA 1
ATOM 1533 C C . VAL B 1 74 ? 10.099 29.391 6.706 1.00 16.59 71 VAL B C 1
ATOM 1534 O O . VAL B 1 74 ? 9.141 29.933 7.257 1.00 17.78 71 VAL B O 1
ATOM 1538 N N . VAL B 1 75 ? 10.904 30.027 5.865 1.00 16.28 72 VAL B N 1
ATOM 1539 C CA . VAL B 1 75 ? 10.601 31.342 5.298 1.00 15.98 72 VAL B CA 1
ATOM 1540 C C . VAL B 1 75 ? 10.370 31.055 3.817 1.00 16.89 72 VAL B C 1
ATOM 1541 O O . VAL B 1 75 ? 11.238 30.486 3.143 1.00 18.24 72 VAL B O 1
ATOM 1545 N N . MET B 1 76 ? 9.182 31.350 3.322 1.00 16.84 73 MET B N 1
ATOM 1546 C CA . MET B 1 76 ? 8.858 31.060 1.926 1.00 18.65 73 MET B CA 1
ATOM 1547 C C . MET B 1 76 ? 8.457 32.283 1.145 1.00 17.73 73 MET B C 1
ATOM 1548 O O . MET B 1 76 ? 7.619 33.062 1.578 1.00 16.38 73 MET B O 1
ATOM 1553 N N . ASN B 1 77 ? 9.102 32.469 0.001 1.00 19.60 74 ASN B N 1
ATOM 1554 C CA . ASN B 1 77 ? 8.689 33.467 -0.954 1.00 19.56 74 ASN B CA 1
ATOM 1555 C C . ASN B 1 77 ? 8.136 32.661 -2.112 1.00 21.22 74 ASN B C 1
ATOM 1556 O O . ASN B 1 77 ? 8.903 32.082 -2.890 1.00 20.74 74 ASN B O 1
ATOM 1561 N N . PRO B 1 78 ? 6.806 32.570 -2.207 1.00 22.15 75 PRO B N 1
ATOM 1562 C CA . PRO B 1 78 ? 6.183 31.744 -3.241 1.00 24.22 75 PRO B CA 1
ATOM 1563 C C . PRO B 1 78 ? 6.488 32.233 -4.656 1.00 26.19 75 PRO B C 1
ATOM 1564 O O . PRO B 1 78 ? 6.421 31.450 -5.594 1.00 27.09 75 PRO B O 1
ATOM 1568 N N . ALA B 1 79 ? 6.842 33.508 -4.784 1.00 26.00 76 ALA B N 1
ATOM 1569 C CA . ALA B 1 79 ? 7.196 34.099 -6.071 1.00 27.56 76 ALA B CA 1
ATOM 1570 C C . ALA B 1 79 ? 6.127 33.755 -7.110 1.00 31.49 76 ALA B C 1
ATOM 1571 O O . ALA B 1 79 ? 4.948 34.043 -6.884 1.00 30.40 76 ALA B O 1
ATOM 1573 N N . ALA B 1 80 ? 6.517 33.089 -8.202 1.00 30.84 77 ALA B N 1
ATOM 1574 C CA . ALA B 1 80 ? 5.571 32.772 -9.286 1.00 35.52 77 ALA B CA 1
ATOM 1575 C C . ALA B 1 80 ? 4.529 31.696 -8.955 1.00 39.03 77 ALA B C 1
ATOM 1576 O O . ALA B 1 80 ? 3.628 31.439 -9.773 1.00 41.35 77 ALA B O 1
ATOM 1578 N N . PHE B 1 81 ? 4.656 31.041 -7.799 1.00 38.60 78 PHE B N 1
ATOM 1579 C CA . PHE B 1 81 ? 3.615 30.120 -7.348 1.00 41.31 78 PHE B CA 1
ATOM 1580 C C . PHE B 1 81 ? 2.523 30.992 -6.708 1.00 44.68 78 PHE B C 1
ATOM 1581 O O . PHE B 1 81 ? 2.381 31.039 -5.476 1.00 42.20 78 PHE B O 1
ATOM 1589 N N . THR B 1 82 ? 1.769 31.703 -7.538 1.00 47.99 79 THR B N 1
ATOM 1590 C CA . THR B 1 82 ? 0.699 32.573 -7.035 1.00 51.92 79 THR B CA 1
ATOM 1591 C C . THR B 1 82 ? -0.557 31.762 -6.697 1.00 56.61 79 THR B C 1
ATOM 1592 O O . THR B 1 82 ? -1.376 32.179 -5.866 1.00 59.85 79 THR B O 1
ATOM 1596 N N . HIS B 1 83 ? -0.696 30.610 -7.356 1.00 58.26 80 HIS B N 1
ATOM 1597 C CA . HIS B 1 83 ? -1.788 29.674 -7.113 1.00 61.29 80 HIS B CA 1
ATOM 1598 C C . HIS B 1 83 ? -1.226 28.468 -6.431 1.00 54.80 80 HIS B C 1
ATOM 1599 O O . HIS B 1 83 ? -0.598 27.618 -7.076 1.00 56.26 80 HIS B O 1
ATOM 1606 N N . TYR B 1 84 ? -1.410 28.394 -5.116 1.00 57.32 81 TYR B N 1
ATOM 1607 C CA . TYR B 1 84 ? -0.973 27.229 -4.362 1.00 51.69 81 TYR B CA 1
ATOM 1608 C C . TYR B 1 84 ? -1.762 26.012 -4.837 1.00 45.04 81 TYR B C 1
ATOM 1609 O O . TYR B 1 84 ? -2.994 26.025 -4.816 1.00 45.11 81 TYR B O 1
ATOM 1618 N N . SER B 1 85 ? -1.074 24.973 -5.297 1.00 42.37 82 SER B N 1
ATOM 1619 C CA . SER B 1 85 ? -1.767 23.748 -5.638 1.00 37.28 82 SER B CA 1
ATOM 1620 C C . SER B 1 85 ? -2.319 23.239 -4.321 1.00 33.07 82 SER B C 1
ATOM 1621 O O . SER B 1 85 ? -1.941 23.723 -3.250 1.00 30.01 82 SER B O 1
ATOM 1624 N N . TYR B 1 86 ? -3.236 22.285 -4.381 1.00 28.46 83 TYR B N 1
ATOM 1625 C CA . TYR B 1 86 ? -3.749 21.703 -3.158 1.00 27.42 83 TYR B CA 1
ATOM 1626 C C . TYR B 1 86 ? -2.576 21.069 -2.391 1.00 27.43 83 TYR B C 1
ATOM 1627 O O . TYR B 1 86 ? -2.529 21.108 -1.155 1.00 26.93 83 TYR B O 1
ATOM 1636 N N . ALA B 1 87 ? -1.654 20.459 -3.131 1.00 28.30 84 ALA B N 1
ATOM 1637 C CA . ALA B 1 87 ? -0.478 19.795 -2.545 1.00 28.91 84 ALA B CA 1
ATOM 1638 C C . ALA B 1 87 ? 0.406 20.767 -1.744 1.00 27.13 84 ALA B C 1
ATOM 1639 O O . ALA B 1 87 ? 0.845 20.453 -0.639 1.00 27.51 84 ALA B O 1
ATOM 1641 N N . LEU B 1 88 ? 0.671 21.934 -2.310 1.00 27.40 85 LEU B N 1
ATOM 1642 C CA . LEU B 1 88 ? 1.503 22.927 -1.607 1.00 27.59 85 LEU B CA 1
ATOM 1643 C C . LEU B 1 88 ? 0.763 23.481 -0.387 1.00 25.15 85 LEU B C 1
ATOM 1644 O O . LEU B 1 88 ? 1.358 23.673 0.673 1.00 25.08 85 LEU B O 1
ATOM 1649 N N . ALA B 1 89 ? -0.532 23.753 -0.529 1.00 24.46 86 ALA B N 1
ATOM 1650 C CA . ALA B 1 89 ? -1.326 24.238 0.594 1.00 24.18 86 ALA B CA 1
ATOM 1651 C C . ALA B 1 89 ? -1.314 23.187 1.705 1.00 23.90 86 ALA B C 1
ATOM 1652 O O . ALA B 1 89 ? -1.138 23.524 2.877 1.00 23.05 86 ALA B O 1
ATOM 1654 N N . ASP B 1 90 ? -1.471 21.914 1.342 1.00 23.80 87 ASP B N 1
ATOM 1655 C CA A ASP B 1 90 ? -1.457 20.838 2.335 0.50 24.30 87 ASP B CA 1
ATOM 1656 C CA B ASP B 1 90 ? -1.445 20.818 2.328 0.50 23.90 87 ASP B CA 1
ATOM 1657 C C . ASP B 1 90 ? -0.091 20.757 3.017 1.00 23.65 87 ASP B C 1
ATOM 1658 O O . ASP B 1 90 ? -0.012 20.554 4.234 1.00 23.05 87 ASP B O 1
ATOM 1667 N N . ALA B 1 91 ? 0.972 20.913 2.231 1.00 22.37 88 ALA B N 1
ATOM 1668 C CA . ALA B 1 91 ? 2.343 20.873 2.770 1.00 23.59 88 ALA B CA 1
ATOM 1669 C C . ALA B 1 91 ? 2.586 22.033 3.717 1.00 23.28 88 ALA B C 1
ATOM 1670 O O . ALA B 1 91 ? 3.230 21.861 4.775 1.00 21.30 88 ALA B O 1
ATOM 1672 N N . ALA B 1 92 ? 2.070 23.208 3.364 1.00 22.96 89 ALA B N 1
ATOM 1673 C CA . ALA B 1 92 ? 2.191 24.365 4.245 1.00 22.80 89 ALA B CA 1
ATOM 1674 C C . ALA B 1 92 ? 1.438 24.110 5.550 1.00 23.14 89 ALA B C 1
ATOM 1675 O O . ALA B 1 92 ? 1.960 24.411 6.624 1.00 21.43 89 ALA B O 1
ATOM 1677 N N . HIS B 1 93 ? 0.225 23.565 5.471 1.00 23.72 90 HIS B N 1
ATOM 1678 C CA A HIS B 1 93 ? -0.550 23.256 6.681 0.70 26.32 90 HIS B CA 1
ATOM 1679 C CA B HIS B 1 93 ? -0.551 23.276 6.674 0.30 25.09 90 HIS B CA 1
ATOM 1680 C C . HIS B 1 93 ? 0.196 22.278 7.537 1.00 25.17 90 HIS B C 1
ATOM 1681 O O . HIS B 1 93 ? 0.185 22.375 8.767 1.00 25.26 90 HIS B O 1
ATOM 1694 N N . MET B 1 94 ? 0.854 21.318 6.899 1.00 25.45 91 MET B N 1
ATOM 1695 C CA . MET B 1 94 ? 1.624 20.293 7.624 1.00 25.43 91 MET B CA 1
ATOM 1696 C C . MET B 1 94 ? 2.726 20.937 8.469 1.00 24.54 91 MET B C 1
ATOM 1697 O O . MET B 1 94 ? 2.927 20.565 9.625 1.00 25.31 91 MET B O 1
ATOM 1702 N N . VAL B 1 95 ? 3.450 21.901 7.894 1.00 21.44 92 VAL B N 1
ATOM 1703 C CA . VAL B 1 95 ? 4.501 22.589 8.621 1.00 20.01 92 VAL B CA 1
ATOM 1704 C C . VAL B 1 95 ? 3.911 23.352 9.817 1.00 20.16 92 VAL B C 1
ATOM 1705 O O . VAL B 1 95 ? 4.418 23.265 10.949 1.00 19.53 92 VAL B O 1
ATOM 1709 N N . ILE B 1 96 ? 2.830 24.082 9.569 1.00 20.58 93 ILE B N 1
ATOM 1710 C CA . ILE B 1 96 ? 2.159 24.866 10.611 1.00 21.01 93 ILE B CA 1
ATOM 1711 C C . ILE B 1 96 ? 1.654 23.943 11.718 1.00 21.43 93 ILE B C 1
ATOM 1712 O O . ILE B 1 96 ? 1.781 24.256 12.907 1.00 22.92 93 ILE B O 1
ATOM 1717 N N . ASP B 1 97 ? 1.103 22.800 11.336 1.00 22.59 94 ASP B N 1
ATOM 1718 C CA . ASP B 1 97 ? 0.569 21.857 12.338 1.00 24.89 94 ASP B CA 1
ATOM 1719 C C . ASP B 1 97 ? 1.624 21.262 13.255 1.00 25.21 94 ASP B C 1
ATOM 1720 O O . ASP B 1 97 ? 1.280 20.766 14.316 1.00 26.78 94 ASP B O 1
ATOM 1725 N N . GLU B 1 98 ? 2.892 21.293 12.849 1.00 23.62 95 GLU B N 1
ATOM 1726 C CA . GLU B 1 98 ? 3.994 20.851 13.702 1.00 24.04 95 GLU B CA 1
ATOM 1727 C C . GLU B 1 98 ? 4.419 21.962 14.655 1.00 23.09 95 GLU B C 1
ATOM 1728 O O . GLU B 1 98 ? 5.405 21.806 15.377 1.00 24.54 95 GLU B O 1
ATOM 1734 N N . ASN B 1 99 ? 3.689 23.076 14.637 1.00 21.90 96 ASN B N 1
ATOM 1735 C CA A ASN B 1 99 ? 3.995 24.264 15.432 0.70 22.88 96 ASN B CA 1
ATOM 1736 C CA B ASN B 1 99 ? 4.002 24.259 15.447 0.30 22.86 96 ASN B CA 1
ATOM 1737 C C . ASN B 1 99 ? 5.302 24.942 14.999 1.00 21.60 96 ASN B C 1
ATOM 1738 O O . ASN B 1 99 ? 5.947 25.641 15.784 1.00 23.99 96 ASN B O 1
ATOM 1747 N N . LEU B 1 100 ? 5.685 24.747 13.728 1.00 19.44 97 LEU B N 1
ATOM 1748 C CA . LEU B 1 100 ? 6.873 25.379 13.166 1.00 19.24 97 LEU B CA 1
ATOM 1749 C C . LEU B 1 100 ? 6.457 26.696 12.534 1.00 19.42 97 LEU B C 1
ATOM 1750 O O . LEU B 1 100 ? 5.410 26.771 11.909 1.00 20.74 97 LEU B O 1
ATOM 1755 N N . PRO B 1 101 ? 7.271 27.736 12.715 1.00 19.73 98 PRO B N 1
ATOM 1756 C CA . PRO B 1 101 ? 6.912 28.955 12.012 1.00 19.15 98 PRO B CA 1
ATOM 1757 C C . PRO B 1 101 ? 7.015 28.789 10.507 1.00 17.79 98 PRO B C 1
ATOM 1758 O O . PRO B 1 101 ? 7.919 28.093 10.010 1.00 17.96 98 PRO B O 1
ATOM 1762 N N A LEU B 1 102 ? 6.082 29.419 9.802 0.50 17.88 99 LEU B N 1
ATOM 1763 N N B LEU B 1 102 ? 6.077 29.392 9.771 0.50 17.00 99 LEU B N 1
ATOM 1764 C CA A LEU B 1 102 ? 6.054 29.445 8.357 0.50 17.72 99 LEU B CA 1
ATOM 1765 C CA B LEU B 1 102 ? 6.117 29.411 8.306 0.50 16.44 99 LEU B CA 1
ATOM 1766 C C A LEU B 1 102 ? 5.797 30.897 8.006 0.50 17.32 99 LEU B C 1
ATOM 1767 C C B LEU B 1 102 ? 5.799 30.847 7.903 0.50 16.72 99 LEU B C 1
ATOM 1768 O O A LEU B 1 102 ? 4.671 31.382 8.149 0.50 16.84 99 LEU B O 1
ATOM 1769 O O B LEU B 1 102 ? 4.629 31.254 7.865 0.50 17.12 99 LEU B O 1
ATOM 1778 N N . MET B 1 103 ? 6.850 31.608 7.611 1.00 16.96 100 MET B N 1
ATOM 1779 C CA . MET B 1 103 ? 6.729 33.031 7.280 1.00 16.80 100 MET B CA 1
ATOM 1780 C C . MET B 1 103 ? 6.714 33.204 5.796 1.00 17.85 100 MET B C 1
ATOM 1781 O O . MET B 1 103 ? 7.583 32.704 5.106 1.00 19.20 100 MET B O 1
ATOM 1786 N N . GLU B 1 104 ? 5.738 33.949 5.298 1.00 15.85 101 GLU B N 1
ATOM 1787 C CA . GLU B 1 104 ? 5.599 34.185 3.873 1.00 16.68 101 GLU B CA 1
ATOM 1788 C C . GLU B 1 104 ? 6.107 3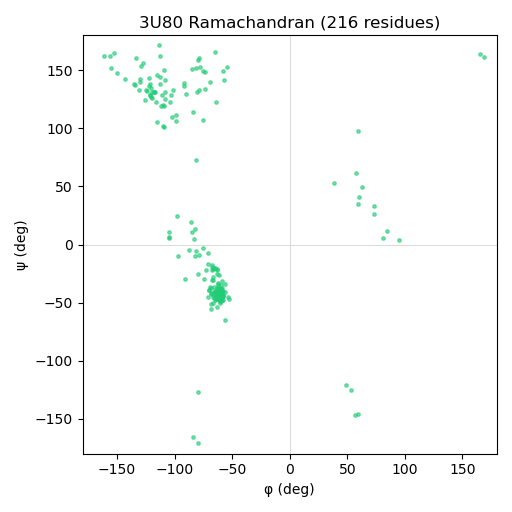5.586 3.553 1.00 16.74 101 GLU B C 1
ATOM 1789 O O . GLU B 1 104 ? 5.691 36.546 4.190 1.00 17.58 101 GLU B O 1
ATOM 1795 N N . VAL B 1 105 ? 7.003 35.676 2.576 1.00 14.95 102 VAL B N 1
ATOM 1796 C CA . VAL B 1 105 ? 7.611 36.928 2.161 1.00 14.81 102 VAL B CA 1
ATOM 1797 C C . VAL B 1 105 ? 7.298 37.267 0.726 1.00 16.23 102 VAL B C 1
ATOM 1798 O O . VAL B 1 105 ? 7.422 36.407 -0.134 1.00 17.89 102 VAL B O 1
ATOM 1802 N N . HIS B 1 106 ? 6.864 38.501 0.485 1.00 15.76 103 HIS B N 1
ATOM 1803 C CA . HIS B 1 106 ? 6.707 39.047 -0.868 1.00 16.41 103 HIS B CA 1
ATOM 1804 C C . HIS B 1 106 ? 7.608 40.257 -0.965 1.00 16.72 103 HIS B C 1
ATOM 1805 O O . HIS B 1 106 ? 7.528 41.159 -0.125 1.00 15.55 103 HIS B O 1
ATOM 1812 N N . ILE B 1 107 ? 8.485 40.281 -1.969 1.00 17.18 104 ILE B N 1
ATOM 1813 C CA . ILE B 1 107 ? 9.453 41.360 -2.111 1.00 17.28 104 ILE B CA 1
ATOM 1814 C C . ILE B 1 107 ? 8.783 42.682 -2.437 1.00 17.12 104 ILE B C 1
ATOM 1815 O O . ILE B 1 107 ? 9.158 43.714 -1.884 1.00 17.08 104 ILE B O 1
ATOM 1820 N N . SER B 1 108 ? 7.793 42.650 -3.334 1.00 18.14 105 SER B N 1
ATOM 1821 C CA . SER B 1 108 ? 7.110 43.838 -3.789 1.00 18.30 105 SER B CA 1
ATOM 1822 C C . SER B 1 108 ? 5.673 43.861 -3.323 1.00 18.36 105 SER B C 1
ATOM 1823 O O . SER B 1 108 ? 5.126 42.840 -2.932 1.00 20.35 105 SER B O 1
ATOM 1826 N N . ASN B 1 109 ? 5.088 45.046 -3.361 1.00 19.53 106 ASN B N 1
ATOM 1827 C CA . ASN B 1 109 ? 3.682 45.207 -3.044 1.00 20.48 106 ASN B CA 1
ATOM 1828 C C . ASN B 1 109 ? 2.827 44.861 -4.239 1.00 25.59 106 ASN B C 1
ATOM 1829 O O . ASN B 1 109 ? 3.249 45.024 -5.365 1.00 25.86 106 ASN B O 1
ATOM 1834 N N . PRO B 1 110 ? 1.604 44.409 -3.992 1.00 25.88 107 PRO B N 1
ATOM 1835 C CA . PRO B 1 110 ? 0.720 44.180 -5.118 1.00 31.29 107 PRO B CA 1
ATOM 1836 C C . PRO B 1 110 ? 0.132 45.501 -5.610 1.00 31.62 107 PRO B C 1
ATOM 1837 O O . PRO B 1 110 ? 0.128 46.506 -4.885 1.00 31.76 107 PRO B O 1
ATOM 1841 N N . SER B 1 111 ? -0.360 45.496 -6.839 1.00 35.15 108 SER B N 1
ATOM 1842 C CA . SER B 1 111 ? -0.979 46.677 -7.434 1.00 37.01 108 SER B CA 1
ATOM 1843 C C . SER B 1 111 ? -2.483 46.469 -7.558 1.00 35.46 108 SER B C 1
ATOM 1844 O O . SER B 1 111 ? -2.937 45.342 -7.718 1.00 34.19 108 SER B O 1
ATOM 1847 N N . ALA B 1 112 ? -3.252 47.562 -7.492 1.00 37.95 109 ALA B N 1
ATOM 1848 C CA . ALA B 1 112 ? -4.712 47.485 -7.663 1.00 38.52 109 ALA B CA 1
ATOM 1849 C C . ALA B 1 112 ? -5.015 47.222 -9.143 1.00 41.35 109 ALA B C 1
ATOM 1850 O O . ALA B 1 112 ? -6.103 46.751 -9.491 1.00 39.30 109 ALA B O 1
ATOM 1852 N N . ARG B 1 113 ? -4.054 47.557 -10.009 1.00 38.15 110 ARG B N 1
ATOM 1853 C CA . ARG B 1 113 ? -4.164 47.293 -11.437 1.00 41.11 110 ARG B CA 1
ATOM 1854 C C . ARG B 1 113 ? -3.682 45.872 -11.724 1.00 45.58 110 ARG B C 1
ATOM 1855 O O . ARG B 1 113 ? -3.684 45.423 -12.873 1.00 49.54 110 ARG B O 1
ATOM 1863 N N . VAL B 1 125 ? -2.182 29.331 5.270 1.00 36.70 122 VAL B N 1
ATOM 1864 C CA . VAL B 1 125 ? -0.991 28.714 4.707 1.00 33.68 122 VAL B CA 1
ATOM 1865 C C . VAL B 1 125 ? 0.301 29.419 5.157 1.00 28.43 122 VAL B C 1
ATOM 1866 O O . VAL B 1 125 ? 1.380 29.174 4.614 1.00 28.00 122 VAL B O 1
ATOM 1870 N N . ALA B 1 126 ? 0.193 30.299 6.154 1.00 25.47 123 ALA B N 1
ATOM 1871 C CA . ALA B 1 126 ? 1.379 30.942 6.717 1.00 22.48 123 ALA B CA 1
ATOM 1872 C C . ALA B 1 126 ? 1.083 31.358 8.123 1.00 20.10 123 ALA B C 1
ATOM 1873 O O . ALA B 1 126 ? -0.082 31.623 8.462 1.00 24.65 123 ALA B O 1
ATOM 1875 N N . THR B 1 127 ? 2.128 31.415 8.953 1.00 18.39 124 THR B N 1
ATOM 1876 C CA . THR B 1 127 ? 2.055 31.942 10.294 1.00 19.24 124 THR B CA 1
ATOM 1877 C C . THR B 1 127 ? 1.807 33.451 10.192 1.00 19.97 124 THR B C 1
ATOM 1878 O O . THR B 1 127 ? 0.878 33.999 10.802 1.00 22.22 124 THR B O 1
ATOM 1882 N N . GLY B 1 128 ? 2.642 34.101 9.395 1.00 18.12 125 GLY B N 1
ATOM 1883 C CA . GLY B 1 128 ? 2.537 35.527 9.166 1.00 17.31 125 GLY B CA 1
ATOM 1884 C C . GLY B 1 128 ? 3.096 35.865 7.806 1.00 17.25 125 GLY B C 1
ATOM 1885 O O . GLY B 1 128 ? 3.736 35.029 7.173 1.00 16.04 125 GLY B O 1
ATOM 1886 N N . THR B 1 129 ? 2.786 37.062 7.336 1.00 16.62 126 THR B N 1
ATOM 1887 C CA . THR B 1 129 ? 3.214 37.510 6.005 1.00 16.09 126 THR B CA 1
ATOM 1888 C C . THR B 1 129 ? 3.856 38.885 6.086 1.00 16.45 126 THR B C 1
ATOM 1889 O O . THR B 1 129 ? 3.446 39.758 6.869 1.00 17.06 126 THR B O 1
ATOM 1893 N N . ILE B 1 130 ? 4.903 39.060 5.276 1.00 14.50 127 ILE B N 1
ATOM 1894 C CA A ILE B 1 130 ? 5.682 40.285 5.188 0.50 15.43 127 ILE B CA 1
ATOM 1895 C CA B ILE B 1 130 ? 5.656 40.289 5.197 0.50 14.41 127 ILE B CA 1
ATOM 1896 C C . ILE B 1 130 ? 5.703 40.659 3.718 1.00 14.54 127 ILE B C 1
ATOM 1897 O O . ILE B 1 130 ? 6.208 39.884 2.890 1.00 14.30 127 ILE B O 1
ATOM 1906 N N . THR B 1 131 ? 5.180 41.830 3.393 1.00 14.27 128 THR B N 1
ATOM 1907 C CA . THR B 1 131 ? 5.082 42.256 2.000 1.00 14.14 128 THR B CA 1
ATOM 1908 C C . THR B 1 131 ? 5.597 43.654 1.748 1.00 13.85 128 THR B C 1
ATOM 1909 O O . THR B 1 131 ? 5.272 44.586 2.486 1.00 14.30 128 THR B O 1
ATOM 1913 N N . GLY B 1 132 ? 6.417 43.790 0.698 1.00 14.19 129 GLY B N 1
ATOM 1914 C CA . GLY B 1 132 ? 6.813 45.082 0.203 1.00 14.23 129 GLY B CA 1
ATOM 1915 C C . GLY B 1 132 ? 8.100 45.683 0.682 1.00 13.87 129 GLY B C 1
ATOM 1916 O O . GLY B 1 132 ? 8.454 46.773 0.271 1.00 15.62 129 GLY B O 1
ATOM 1917 N N . MET B 1 133 ? 8.845 44.946 1.483 1.00 14.57 130 MET B N 1
ATOM 1918 C CA . MET B 1 133 ? 10.100 45.486 2.027 1.00 15.64 130 MET B CA 1
ATOM 1919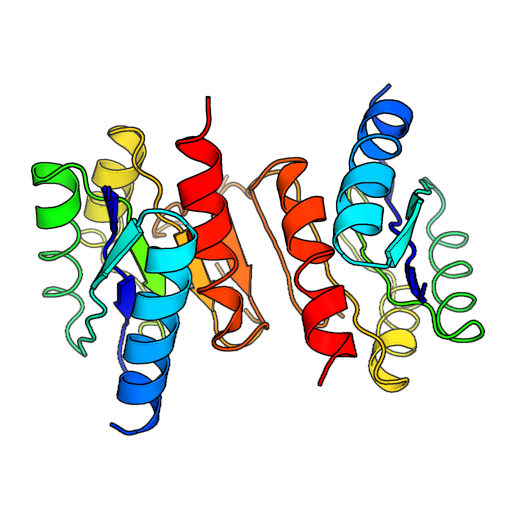 C C . MET B 1 133 ? 11.320 45.040 1.254 1.00 15.60 130 MET B C 1
ATOM 1920 O O . MET B 1 133 ? 12.445 45.133 1.764 1.00 15.01 130 MET B O 1
ATOM 1925 N N . GLY B 1 134 ? 11.146 44.695 -0.011 1.00 14.20 131 GLY B N 1
ATOM 1926 C CA . GLY B 1 134 ? 12.257 44.171 -0.779 1.00 14.96 131 GLY B CA 1
ATOM 1927 C C . GLY B 1 134 ? 12.858 42.947 -0.116 1.00 14.81 131 GLY B C 1
ATOM 1928 O O . GLY B 1 134 ? 12.182 42.184 0.586 1.00 14.72 131 GLY B O 1
ATOM 1929 N N . PHE B 1 135 ? 14.177 42.780 -0.260 1.00 15.05 132 PHE B N 1
ATOM 1930 C CA . PHE B 1 135 ? 14.861 41.661 0.344 1.00 14.70 132 PHE B CA 1
ATOM 1931 C C . PHE B 1 135 ? 14.937 41.813 1.889 1.00 13.42 132 PHE B C 1
ATOM 1932 O O . PHE B 1 135 ? 15.126 40.827 2.589 1.00 14.10 132 PHE B O 1
ATOM 1940 N N . TYR B 1 136 ? 14.713 43.025 2.411 1.00 14.19 133 TYR B N 1
ATOM 1941 C CA . TYR B 1 136 ? 14.707 43.235 3.856 1.00 14.12 133 TYR B CA 1
ATOM 1942 C C . TYR B 1 136 ? 13.544 42.486 4.500 1.00 13.78 133 TYR B C 1
ATOM 1943 O O . TYR B 1 136 ? 13.579 42.176 5.662 1.00 13.98 133 TYR B O 1
ATOM 1952 N N . GLY B 1 137 ? 12.537 42.151 3.717 1.00 14.09 134 GLY B N 1
ATOM 1953 C CA . GLY B 1 137 ? 11.434 41.345 4.230 1.00 13.41 134 GLY B CA 1
ATOM 1954 C C . GLY B 1 137 ? 11.913 39.997 4.753 1.00 13.94 134 GLY B C 1
ATOM 1955 O O . GLY B 1 137 ? 11.328 39.440 5.694 1.00 13.98 134 GLY B O 1
ATOM 1956 N N . TYR B 1 138 ? 12.973 39.449 4.155 1.00 13.85 135 TYR B N 1
ATOM 1957 C CA . TYR B 1 138 ? 13.531 38.180 4.643 1.00 14.58 135 TYR B CA 1
ATOM 1958 C C . TYR B 1 138 ? 14.168 38.352 6.010 1.00 14.54 135 TYR B C 1
ATOM 1959 O O . TYR B 1 138 ? 14.107 37.445 6.844 1.00 14.78 135 TYR B O 1
ATOM 1968 N N . LYS B 1 139 ? 14.822 39.508 6.229 1.00 14.95 136 LYS B N 1
ATOM 1969 C CA . LYS B 1 139 ? 15.411 39.825 7.525 1.00 15.11 136 LYS B CA 1
ATOM 1970 C C . LYS B 1 139 ? 14.308 39.843 8.571 1.00 15.67 136 LYS B C 1
ATOM 1971 O O . LYS B 1 139 ? 14.428 39.219 9.644 1.00 16.85 136 LYS B O 1
ATOM 1977 N N . LEU B 1 140 ? 13.215 40.546 8.263 1.00 15.30 137 LEU B N 1
ATOM 1978 C CA . LEU B 1 140 ? 12.090 40.617 9.198 1.00 15.34 137 LEU B CA 1
ATOM 1979 C C . LEU B 1 140 ? 11.478 39.245 9.434 1.00 15.39 137 LEU B C 1
ATOM 1980 O O . LEU B 1 140 ? 11.076 38.927 10.532 1.00 16.76 137 LEU B O 1
ATOM 1985 N N . ALA B 1 141 ? 11.409 38.417 8.392 1.00 15.04 138 ALA B N 1
ATOM 1986 C CA . ALA B 1 141 ? 10.874 37.068 8.529 1.00 15.47 138 ALA B CA 1
ATOM 1987 C C . ALA B 1 141 ? 11.767 36.240 9.467 1.00 15.63 138 ALA B C 1
ATOM 1988 O O . ALA B 1 141 ? 11.260 35.473 10.265 1.00 16.49 138 ALA B O 1
ATOM 1990 N N . LEU B 1 142 ? 13.088 36.386 9.353 1.00 15.47 139 LEU B N 1
ATOM 1991 C CA . LEU B 1 142 ? 14.031 35.664 10.235 1.00 16.72 139 LEU B CA 1
ATOM 1992 C C . LEU B 1 142 ? 13.867 36.159 11.667 1.00 17.31 139 LEU B C 1
ATOM 1993 O O . LEU B 1 142 ? 13.912 35.354 12.608 1.00 16.93 139 LEU B O 1
ATOM 1998 N N . ASP B 1 143 ? 13.696 37.464 11.855 1.00 18.04 140 ASP B N 1
ATOM 1999 C CA A ASP B 1 143 ? 13.454 38.029 13.196 0.50 18.47 140 ASP B CA 1
ATOM 2000 C CA B ASP B 1 143 ? 13.475 37.996 13.183 0.50 19.13 140 ASP B CA 1
ATOM 2001 C C . ASP B 1 143 ? 12.201 37.372 13.775 1.00 18.84 140 ASP B C 1
ATOM 2002 O O . ASP B 1 143 ? 12.163 36.999 14.945 1.00 19.11 140 ASP B O 1
ATOM 2011 N N . ALA B 1 144 ? 11.151 37.269 12.960 1.00 17.80 141 ALA B N 1
ATOM 2012 C CA . ALA B 1 144 ? 9.887 36.666 13.389 1.00 17.66 141 ALA B CA 1
ATOM 2013 C C . ALA B 1 144 ? 10.088 35.211 13.796 1.00 19.11 141 ALA B C 1
ATOM 2014 O O . ALA B 1 144 ? 9.528 34.765 14.802 1.00 20.04 141 ALA B O 1
ATOM 2016 N N . VAL B 1 145 ? 10.867 34.466 13.011 1.00 18.25 142 VAL B N 1
ATOM 2017 C CA . VAL B 1 145 ? 11.143 33.058 13.319 1.00 18.44 142 VAL B CA 1
ATOM 2018 C C . VAL B 1 145 ? 11.845 32.977 14.670 1.00 20.61 142 VAL B C 1
ATOM 2019 O O . VAL B 1 145 ? 11.420 32.199 15.531 1.00 21.40 142 VAL B O 1
ATOM 2023 N N . ALA B 1 146 ? 12.895 33.766 14.860 1.00 19.69 143 ALA B N 1
ATOM 2024 C CA . ALA B 1 146 ? 13.646 33.744 16.140 1.00 21.45 143 ALA B CA 1
ATOM 2025 C C . ALA B 1 146 ? 12.746 34.087 17.317 1.00 24.24 143 ALA B C 1
ATOM 2026 O O . ALA B 1 146 ? 12.878 33.502 18.390 1.00 25.57 143 ALA B O 1
ATOM 2028 N N . HIS B 1 147 ? 11.814 35.014 17.118 1.00 23.10 144 HIS B N 1
ATOM 2029 C CA . HIS B 1 147 ? 10.880 35.424 18.166 1.00 24.96 144 HIS B CA 1
ATOM 2030 C C . HIS B 1 147 ? 9.942 34.302 18.521 1.00 24.71 144 HIS B C 1
ATOM 2031 O O . HIS B 1 147 ? 9.717 34.002 19.700 1.00 26.69 144 HIS B O 1
ATOM 2038 N N . LEU B 1 148 ? 9.408 33.640 17.505 1.00 23.88 145 LEU B N 1
ATOM 2039 C CA . LEU B 1 148 ? 8.490 32.539 17.747 1.00 24.68 145 LEU B CA 1
ATOM 2040 C C . LEU B 1 148 ? 9.211 31.352 18.409 1.00 26.25 145 LEU B C 1
ATOM 2041 O O . LEU B 1 148 ? 8.608 30.648 19.222 1.00 29.76 145 LEU B O 1
ATOM 2046 N N . LEU B 1 149 ? 10.496 31.164 18.137 1.00 25.10 146 LEU B N 1
ATOM 2047 C CA . LEU B 1 149 ? 11.231 30.034 18.723 1.00 27.65 146 LEU B CA 1
ATOM 2048 C C . LEU B 1 149 ? 11.535 30.261 20.191 1.00 31.48 146 LEU B C 1
ATOM 2049 O O . LEU B 1 149 ? 11.613 29.297 20.966 1.00 32.47 146 LEU B O 1
ATOM 2054 N N . SER B 1 150 ? 11.694 31.527 20.569 1.00 32.61 147 SER B N 1
ATOM 2055 C CA . SER B 1 150 ? 12.035 31.890 21.947 1.00 38.59 147 SER B CA 1
ATOM 2056 C C . SER B 1 150 ? 10.843 31.853 22.906 1.00 41.23 147 SER B C 1
ATOM 2057 O O . SER B 1 150 ? 11.025 31.968 24.120 1.00 42.30 147 SER B O 1
ATOM 2060 N N . GLU B 1 151 ? 9.634 31.684 22.379 1.00 40.04 148 GLU B N 1
ATOM 2061 C CA . GLU B 1 151 ? 8.431 31.626 23.213 1.00 45.13 148 GLU B CA 1
ATOM 2062 C C . GLU B 1 151 ? 8.251 30.292 23.960 1.00 42.93 148 GLU B C 1
ATOM 2063 O O . GLU B 1 151 ? 8.692 29.230 23.502 1.00 44.30 148 GLU B O 1
#

Foldseek 3Di:
DAEAEEEEEPDLVVLQVVLQVVLCVLQVVLVYRYGYYYDNDVVVVLVVLQVCLVVVHAYEYEHRPCPDDDLSQLVSLCSNVVSVHAYEYEHQADDDDSDSPGPYYYHHPHSVSSSVVSVVRSVVVDD/DAEAEEEEEDDVCQVVLQVVLCVLQVVLVYHYDYYYYPDLVVVLVVLQVCLVVVHAYEYAHHVPPDQDVSLLVSLVSNVVSVHAYEYEAQCDDDPCSGPYYDHHPHSCSSSVSSVVRSVSVVD

CATH classification: 3.40.50.9100

Secondary structure (DSSP, 8-state):
-EEEEEEE-S---HHHHHHHHHHHHHHHHTTEEEEEEE-S-HHHHHHHHHHHHHHT--EEEE-TT--S--HHHHHHHHHHHHTT--EEEEESS----S----SEEEESSTTHHHHHHHHHHHHHH--/-EEEEEEE----HHHHHHHHHHHHHHHTTEEEEEEE-S-HHHHHHHHHHHHHHT--EEEE-TT--S--HHHHHHHHHHHHTT--EEEEESS-------SEEEESSTTHHHHHHHHHHHHHHH-

Solvent-accessible surface area: 12392 Å² total; per-residue (Å²): 142,51,80,0,5,0,1,0,0,17,124,62,229,154,95,28,42,66,0,92,154,62,0,39,95,33,0,114,112,55,35,0,98,16,69,3,58,62,8,113,72,36,53,53,0,12,134,25,1,70,71,3,6,106,94,120,5,7,1,0,0,3,2,31,47,26,120,149,32,43,175,54,1,9,59,0,0,79,72,0,46,106,73,141,20,14,0,2,19,0,52,49,77,59,162,109,137,83,19,6,55,17,47,0,30,0,6,20,15,23,48,26,0,0,67,2,0,0,20,6,1,16,80,116,94,69,233,150,54,66,0,3,0,0,13,3,18,174,180,88,36,104,77,9,98,139,55,0,50,79,45,0,132,114,59,37,6,82,19,59,4,32,62,6,101,72,46,55,50,0,18,135,33,0,69,65,0,12,122,103,160,7,0,0,0,1,12,5,32,45,17,123,144,43,30,205,55,0,22,81,0,0,92,70,0,52,115,93,138,18,7,0,0,20,0,57,59,81,65,116,90,76,264,71,15,37,0,25,0,18,20,27,25,56,31,0,2,35,0,0,0,15,0,0,21,53,49,72,95,150

InterPro domains:
  IPR001874 Dehydroquinase, class II [MF_00169] (1-148)
  IPR001874 Dehydroquinase, class II [PF01220] (3-142)
  IPR001874 Dehydroquinase, class II [PIRSF001399] (2-145)
  IPR001874 Dehydroquinase, class II [PTHR21272] (2-146)
  IPR001874 Dehydroquinase, class II [TIGR01088] (3-144)
  IPR001874 Dehydroquinase, class II [cd00466] (3-145)
  IPR018509 Dehydroquinase, class II, conserved site [PS01029] (7-24)
  IPR036441 Dehydroquinase, class II superfamily [G3DSA:3.40.50.9100] (1-148)
  IPR036441 Dehydroquinase, class II superfamily [SSF52304] (3-147)

B-factor: mean 26.99, std 10.48, range [13.41, 79.36]

Radius of gyration: 18.27 Å; Cα contacts (8 Å, |Δi|>4): 557; chains: 2; bounding box: 38×52×40 Å

Nearest PDB structures (foldseek):
  3u80-assembly1_B  TM=1.008E+00  e=8.408E-26  Bifidobacterium longum subsp. longum JDM301
  3u80-assembly1_A  TM=9.620E-01  e=4.745E-22  Bifidobacterium longum subsp. longum JDM301
  4ckw-assembly2_B  TM=9.308E-01  e=1.395E-13  Mycobacterium tuberculosis
  4ckw-assembly3_C  TM=9.168E-01  e=3.136E-12  Mycobacterium tuberculosis
  4kiu-assembly2_M  TM=9.001E-01  e=7.630E-12  Mycobacterium tuberculosis

Organism: Bifidobacterium longum subsp. longum (strain JDM301) (NCBI:txid759350)

Sequence (250 aa):
MTKVIIVVNGPNLRQDLDTLRKLCAEWGKDLGLEVEVRRQQTDDDEEAEMMVRWMMHQAADEKTTPVVMNPAAFTHYSYALLADAAHMVIDENLPLLMEVHISNPSVISPVATGTITGMGFYGYKKLALDAVAHLLSEMTKVIIVVNNGPNQDLDTLRKKLCAEWGKDLGLEVEVRQTDDEEAEMMVRWMMHQAADDEKTPVVMNPAAFTHYSYALADDAAHHMVIDENNLPLLMEVHISNPSARVATGTIITGMGFYGYKLALDDAVAHLLSE